Protein AF-A0A8J5D5M6-F1 (afdb_monomer)

Organism: Chionoecetes opilio (NCBI:txid41210)

Secondary structure (DSSP, 8-state):
-HHHHTS--TT-BHHHHHHHHHHHHHHHTTT-SEEEE------SSSHHHHHHHHTTTT-SPPPSS--TTPBP-SHHHHTT-HHHHHHHHHHHHHHTTSHHHHHTTTT-EEEEEETTEEEEE-SS-EEE-GGG------HHHHHHHHHHHHTTT-S------S-HHHHHHHHHHHHHHHHTTSSSSTTSS---

Mean predicted aligned error: 7.77 Å

Solvent-accessible surface area (backbone atoms only — not comparable to full-atom values): 11207 Å² total; per-residue (Å²): 90,69,74,65,71,75,53,84,51,56,75,32,26,51,44,58,46,32,52,50,51,49,52,50,52,54,57,75,36,60,93,49,61,62,39,76,51,61,47,58,38,79,58,80,93,37,73,65,36,55,50,36,53,76,69,58,32,69,78,32,51,73,63,98,71,87,53,52,83,45,64,35,68,61,44,71,37,32,70,38,13,56,71,34,49,46,51,48,46,48,53,31,58,57,54,47,70,38,61,82,49,15,54,75,46,52,94,24,37,40,34,37,47,48,67,44,43,21,40,39,36,37,42,90,49,71,48,79,38,74,96,58,49,42,86,68,44,50,29,56,70,49,46,52,56,52,47,59,65,45,51,74,89,36,95,76,85,87,86,89,74,92,53,64,64,48,53,55,52,47,59,53,52,59,49,52,62,53,57,74,69,68,72,83,76,88,84,80,86,89,87,130

Foldseek 3Di:
DVLLVPDDQAQAFLLRSLLVSLVSQCVVCPPPQETEAFDFADDCPDPVVVVLVVVVLQQADDDPDRDRGDGDHPSVSCVSHPNSVLNSLVSSVVSCQDLVNLVVQPSHWYWYDRHQWIKIGHNVGIDTDPQLRHNGRDRLVSVVSVVVVCVVVDVDDDDDDPDVSNVVVVVVVVVVVVVVVPPPPPPDPDDD

Sequence (192 aa):
MALIQKMHGENDTFEELSDRILAAALHAGQGSERIDVVFDTYTEESIKAAERVIRGSNEGISFSEIRPAHKIMNWRRLLACSQTKEKLVVVSAESWKHETNREKLGNRTLYVTCGEKCLVLTRDRWKLVQALECSHEEADTRMFLHAKHAATPYKTIILVADDTDVLIISLHLSRTSIVSSSSDEEQRFESE

Radius of gyration: 19.62 Å; Cα contacts (8 Å, |Δi|>4): 241; chains: 1; bounding box: 43×49×66 Å

Structure (mmCIF, N/CA/C/O backbone):
data_AF-A0A8J5D5M6-F1
#
_entry.id   AF-A0A8J5D5M6-F1
#
loop_
_atom_site.group_PDB
_atom_site.id
_atom_site.type_symbol
_atom_site.label_atom_id
_atom_site.label_alt_id
_atom_site.label_comp_id
_atom_site.label_asym_id
_atom_site.label_entity_id
_atom_site.label_seq_id
_atom_site.pdbx_PDB_ins_code
_atom_site.Cartn_x
_atom_site.Cartn_y
_atom_site.Cartn_z
_atom_site.occupancy
_atom_site.B_iso_or_equiv
_atom_site.auth_seq_id
_atom_site.auth_comp_id
_atom_site.auth_asym_id
_atom_site.auth_atom_id
_atom_site.pdbx_PDB_model_num
ATOM 1 N N . MET A 1 1 ? -1.275 -6.533 -5.516 1.00 74.94 1 MET A N 1
ATOM 2 C CA . MET A 1 1 ? -1.113 -5.835 -6.826 1.00 74.94 1 MET A CA 1
ATOM 3 C C . MET A 1 1 ? -2.404 -5.493 -7.588 1.00 74.94 1 MET A C 1
ATOM 5 O O . MET A 1 1 ? -2.336 -4.670 -8.500 1.00 74.94 1 MET A O 1
ATOM 9 N N . ALA A 1 2 ? -3.560 -6.078 -7.253 1.00 79.19 2 ALA A N 1
ATOM 10 C CA . ALA A 1 2 ? -4.773 -5.992 -8.078 1.00 79.19 2 ALA A CA 1
ATOM 11 C C . ALA A 1 2 ? -5.247 -4.557 -8.392 1.00 79.19 2 ALA A C 1
ATOM 13 O O . ALA A 1 2 ? -5.566 -4.250 -9.540 1.00 79.19 2 ALA A O 1
ATOM 14 N N . LEU A 1 3 ? -5.209 -3.654 -7.402 1.00 83.12 3 LEU A N 1
ATOM 15 C CA . LEU A 1 3 ? -5.591 -2.251 -7.591 1.00 83.12 3 LEU A CA 1
ATOM 16 C C . LEU A 1 3 ? -4.724 -1.565 -8.655 1.00 83.12 3 LEU A C 1
ATOM 18 O O . LEU A 1 3 ? -5.263 -0.954 -9.569 1.00 83.12 3 LEU A O 1
ATOM 22 N N . ILE A 1 4 ? -3.399 -1.730 -8.585 1.00 84.31 4 ILE A N 1
ATOM 23 C CA . ILE A 1 4 ? -2.458 -1.144 -9.550 1.00 84.31 4 ILE A CA 1
ATOM 24 C C . ILE A 1 4 ? -2.684 -1.738 -10.944 1.00 84.31 4 ILE A C 1
ATOM 26 O O . ILE A 1 4 ? -2.733 -1.004 -11.922 1.00 84.31 4 ILE A O 1
ATOM 30 N N . GLN A 1 5 ? -2.866 -3.055 -11.059 1.00 83.69 5 GLN A N 1
ATOM 31 C CA . GLN A 1 5 ? -3.029 -3.724 -12.357 1.00 83.69 5 GLN A CA 1
ATOM 32 C C . GLN A 1 5 ? -4.272 -3.271 -13.134 1.00 83.69 5 GLN A C 1
ATOM 34 O O . GLN A 1 5 ? -4.252 -3.277 -14.364 1.00 83.69 5 GLN A O 1
ATOM 39 N N . LYS A 1 6 ? -5.333 -2.859 -12.432 1.00 85.81 6 LYS A N 1
ATOM 40 C CA . LYS A 1 6 ? -6.558 -2.313 -13.036 1.00 85.81 6 LYS A CA 1
ATOM 41 C C . LYS A 1 6 ? -6.393 -0.876 -13.544 1.00 85.81 6 LYS A C 1
ATOM 43 O O . LYS A 1 6 ? -7.243 -0.395 -14.290 1.00 85.81 6 LYS A O 1
ATOM 48 N N . MET A 1 7 ? -5.327 -0.178 -13.155 1.00 88.19 7 MET A N 1
ATOM 49 C CA . MET A 1 7 ? -5.064 1.195 -13.587 1.00 88.19 7 MET A CA 1
ATOM 50 C C . MET A 1 7 ? -4.401 1.225 -14.967 1.00 88.19 7 MET A C 1
ATOM 52 O O . MET A 1 7 ? -3.708 0.290 -15.365 1.00 88.19 7 MET A O 1
ATOM 56 N N . HIS A 1 8 ? -4.565 2.339 -15.683 1.00 87.56 8 HIS A N 1
ATOM 57 C CA . HIS A 1 8 ? -3.770 2.660 -16.868 1.00 87.56 8 HIS A CA 1
ATOM 58 C C . HIS A 1 8 ? -2.669 3.646 -16.466 1.00 87.56 8 HIS A C 1
ATOM 60 O O . HIS A 1 8 ? -2.964 4.798 -16.147 1.00 87.56 8 HIS A O 1
ATOM 66 N N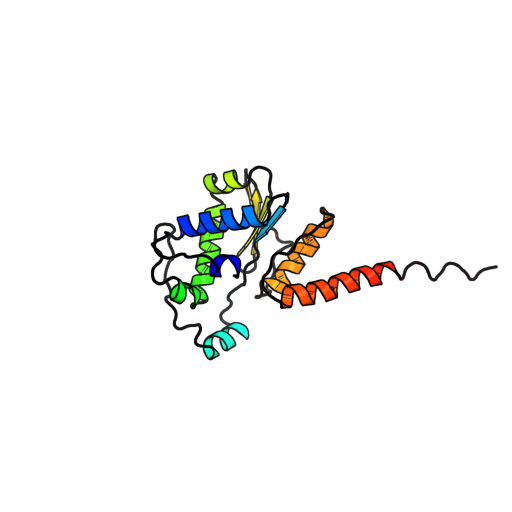 . GLY A 1 9 ? -1.423 3.174 -16.394 1.00 83.62 9 GLY A N 1
ATOM 67 C CA . GLY A 1 9 ? -0.265 3.971 -15.967 1.00 83.62 9 GLY A CA 1
ATOM 68 C C . GLY A 1 9 ? 0.494 4.661 -17.100 1.00 83.62 9 GLY A C 1
ATOM 69 O O . GLY A 1 9 ? 1.435 5.388 -16.833 1.00 83.62 9 GLY A O 1
ATOM 70 N N . GLU A 1 10 ? 0.151 4.405 -18.361 1.00 87.94 10 GLU A N 1
ATOM 71 C CA . GLU A 1 10 ? 0.925 4.916 -19.495 1.00 87.94 10 GLU A CA 1
ATOM 72 C C . GLU A 1 10 ? 0.810 6.436 -19.651 1.00 87.94 10 GLU A C 1
ATOM 74 O O . GLU A 1 10 ? -0.289 6.981 -19.573 1.00 87.94 10 GLU A O 1
ATOM 79 N N . ASN A 1 11 ? 1.944 7.081 -19.942 1.00 88.88 11 ASN A N 1
ATOM 80 C CA . ASN A 1 11 ? 2.154 8.532 -20.047 1.00 88.88 11 ASN A CA 1
ATOM 81 C C . ASN A 1 11 ? 2.142 9.324 -18.735 1.00 88.88 11 ASN A C 1
ATOM 83 O O . ASN A 1 11 ? 2.609 10.468 -18.750 1.00 88.88 11 ASN A O 1
ATOM 87 N N . ASP A 1 12 ? 1.700 8.722 -17.635 1.00 91.81 12 ASP A N 1
ATOM 88 C CA . ASP A 1 12 ? 1.863 9.284 -16.299 1.00 91.81 12 ASP A CA 1
ATOM 89 C C . ASP A 1 12 ? 3.325 9.242 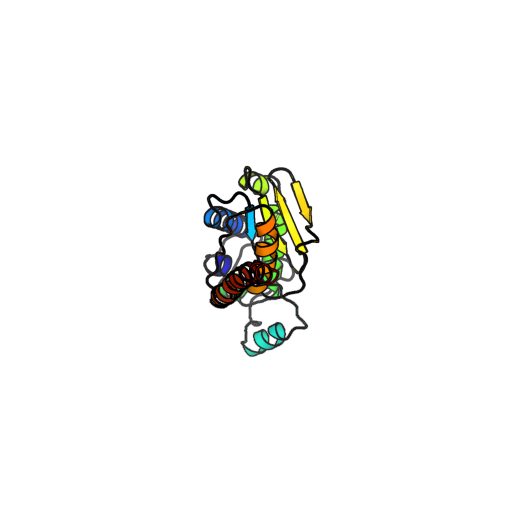-15.865 1.00 91.81 12 ASP A C 1
ATOM 91 O O . ASP A 1 12 ? 4.109 8.374 -16.259 1.00 91.81 12 ASP A O 1
ATOM 95 N N . THR A 1 13 ? 3.680 10.163 -14.987 1.00 93.12 13 THR A N 1
ATOM 96 C CA . THR A 1 13 ? 4.865 10.048 -14.149 1.00 93.12 13 THR A CA 1
ATOM 97 C C . THR A 1 13 ? 4.629 9.055 -13.006 1.00 93.12 13 THR A C 1
ATOM 99 O O . THR A 1 13 ? 3.494 8.756 -12.629 1.00 93.12 13 THR A O 1
ATOM 102 N N . PHE A 1 14 ? 5.700 8.526 -12.413 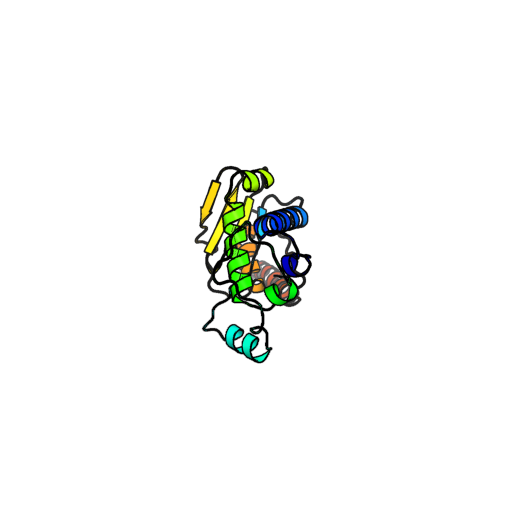1.00 91.50 14 PHE A N 1
ATOM 103 C CA . PHE A 1 14 ? 5.568 7.671 -11.227 1.00 91.50 14 PHE A CA 1
ATOM 104 C C . PHE A 1 14 ? 4.967 8.410 -10.026 1.00 91.50 14 PHE A C 1
ATOM 106 O O . PHE A 1 14 ? 4.321 7.779 -9.188 1.00 91.50 14 PHE A O 1
ATOM 113 N N . GLU A 1 15 ? 5.155 9.727 -9.946 1.00 92.81 15 GLU A N 1
ATOM 114 C CA . GLU A 1 15 ? 4.508 10.588 -8.956 1.00 92.81 15 GLU A CA 1
ATOM 115 C C . GLU A 1 15 ? 2.991 10.647 -9.167 1.00 92.81 15 GLU A C 1
ATOM 117 O O . GLU A 1 15 ? 2.238 10.291 -8.263 1.00 92.81 15 GLU A O 1
ATOM 122 N N . GLU A 1 16 ? 2.538 10.981 -10.379 1.00 94.62 16 GLU A N 1
ATOM 123 C CA . GLU A 1 16 ? 1.109 11.010 -10.727 1.00 94.62 16 GLU A CA 1
ATOM 124 C C . GLU A 1 16 ? 0.450 9.643 -10.514 1.00 94.62 16 GLU A C 1
ATOM 126 O O . GLU A 1 16 ? -0.642 9.548 -9.948 1.00 94.62 16 GLU A O 1
ATOM 131 N N . LEU A 1 17 ? 1.132 8.560 -10.898 1.00 94.25 17 LEU A N 1
ATOM 132 C CA . LEU A 1 17 ? 0.651 7.211 -10.633 1.00 94.25 17 LEU A CA 1
ATOM 133 C C . LEU A 1 17 ? 0.537 6.942 -9.125 1.00 94.25 17 LEU A C 1
ATOM 135 O O . LEU A 1 17 ? -0.483 6.415 -8.684 1.00 94.25 17 LEU A O 1
ATOM 139 N N . SER A 1 18 ? 1.550 7.301 -8.333 1.00 94.81 18 SER A N 1
ATOM 140 C CA . SER A 1 18 ? 1.540 7.102 -6.875 1.00 94.81 18 SER A CA 1
ATOM 141 C C . SER A 1 18 ? 0.398 7.866 -6.207 1.00 94.81 18 SER A C 1
ATOM 143 O O . SER A 1 18 ? -0.270 7.326 -5.322 1.00 94.81 18 SER A O 1
ATOM 145 N N . ASP A 1 19 ? 0.120 9.080 -6.674 1.00 95.50 19 ASP A N 1
ATOM 146 C CA . ASP A 1 19 ? -1.002 9.899 -6.228 1.00 95.50 19 ASP A CA 1
ATOM 147 C C . ASP A 1 19 ? -2.353 9.258 -6.570 1.00 95.50 19 ASP A C 1
ATOM 149 O O . ASP A 1 19 ? -3.258 9.218 -5.729 1.00 95.50 19 ASP A O 1
ATOM 153 N N . ARG A 1 20 ? -2.494 8.700 -7.779 1.00 95.31 20 ARG A N 1
ATOM 154 C CA . ARG A 1 20 ? -3.711 7.979 -8.179 1.00 95.31 20 ARG A CA 1
ATOM 155 C C . ARG A 1 20 ? -3.902 6.681 -7.395 1.00 95.31 20 ARG A C 1
ATOM 157 O O . ARG A 1 20 ? -5.038 6.357 -7.055 1.00 95.31 20 ARG A O 1
ATOM 164 N N . ILE A 1 21 ? -2.826 5.953 -7.086 1.00 95.50 21 ILE A N 1
ATOM 165 C CA . ILE A 1 21 ? -2.889 4.742 -6.252 1.00 95.50 21 ILE A CA 1
ATOM 166 C C . ILE A 1 21 ? -3.386 5.112 -4.851 1.00 95.50 21 ILE A C 1
ATOM 168 O O . ILE A 1 21 ? -4.293 4.458 -4.336 1.00 95.50 21 ILE A O 1
ATOM 172 N N . LEU A 1 22 ? -2.852 6.188 -4.261 1.00 97.00 22 LEU A N 1
ATOM 173 C CA . LEU A 1 22 ? -3.312 6.686 -2.966 1.00 97.00 22 LEU A CA 1
ATOM 174 C C . LEU A 1 22 ? -4.794 7.067 -3.014 1.00 97.00 22 LEU A C 1
ATOM 176 O O . LEU A 1 22 ? -5.568 6.623 -2.170 1.00 97.00 22 LEU A O 1
ATOM 180 N N . ALA A 1 23 ? -5.212 7.841 -4.016 1.00 96.38 23 ALA A N 1
ATOM 181 C CA . ALA A 1 23 ? -6.607 8.243 -4.173 1.00 96.38 23 ALA A CA 1
ATOM 182 C C . ALA A 1 23 ? -7.548 7.032 -4.300 1.00 96.38 23 ALA A C 1
ATOM 184 O O . ALA A 1 23 ? -8.586 6.984 -3.640 1.00 96.38 23 ALA A O 1
ATOM 185 N N . ALA A 1 24 ? -7.164 6.027 -5.090 1.00 95.75 24 ALA A N 1
ATOM 186 C CA . ALA A 1 24 ? -7.932 4.799 -5.253 1.00 95.75 24 ALA A CA 1
ATOM 187 C C . ALA A 1 24 ? -8.023 3.992 -3.946 1.00 95.75 24 ALA A C 1
ATOM 189 O O . ALA A 1 24 ? -9.104 3.516 -3.606 1.00 95.75 24 ALA A O 1
ATOM 190 N N . ALA A 1 25 ? -6.935 3.890 -3.174 1.00 95.88 25 ALA A N 1
ATOM 191 C CA . ALA A 1 25 ? -6.951 3.241 -1.861 1.00 95.88 25 ALA A CA 1
ATOM 192 C C . ALA A 1 25 ? -7.852 3.984 -0.857 1.00 95.88 25 ALA A C 1
ATOM 194 O O . ALA A 1 25 ? -8.647 3.365 -0.151 1.00 95.88 25 ALA A O 1
ATOM 195 N N . LEU A 1 26 ? -7.779 5.319 -0.829 1.00 96.44 26 LEU A N 1
ATOM 196 C CA . LEU A 1 26 ? -8.621 6.157 0.030 1.00 96.44 26 LEU A CA 1
ATOM 197 C C . LEU A 1 26 ? -10.103 6.097 -0.345 1.00 96.44 26 LEU A C 1
ATOM 199 O O . LEU A 1 26 ? -10.952 6.255 0.535 1.00 96.44 26 LEU A O 1
ATOM 203 N N . HIS A 1 27 ? -10.408 5.900 -1.627 1.00 95.12 27 HIS A N 1
ATOM 204 C CA . HIS A 1 27 ? -11.768 5.701 -2.110 1.00 95.12 27 HIS A CA 1
ATOM 205 C C . HIS A 1 27 ? -12.286 4.293 -1.786 1.00 95.12 27 HIS A C 1
ATOM 207 O O . HIS A 1 27 ? -13.399 4.157 -1.291 1.00 95.12 27 HIS A O 1
ATOM 213 N N . ALA A 1 28 ? -11.472 3.252 -1.982 1.00 94.06 28 ALA A N 1
ATOM 214 C CA . ALA A 1 28 ? -11.839 1.880 -1.626 1.00 94.06 28 ALA A CA 1
ATOM 215 C C . ALA A 1 28 ? -12.093 1.718 -0.116 1.00 94.06 28 ALA A C 1
ATOM 217 O O . ALA A 1 28 ? -13.000 0.998 0.287 1.00 94.06 28 ALA A O 1
ATOM 218 N N . GLY A 1 29 ? -11.320 2.421 0.718 1.00 94.50 29 GLY A N 1
ATOM 219 C CA . GLY A 1 29 ? -11.507 2.493 2.168 1.00 94.50 29 GLY A CA 1
ATOM 220 C C . GLY A 1 29 ? -12.422 3.631 2.630 1.00 94.50 29 GLY A C 1
ATOM 221 O O . GLY A 1 29 ? -12.276 4.109 3.757 1.00 94.50 29 GLY A O 1
ATOM 222 N N . GLN A 1 30 ? -13.311 4.140 1.772 1.00 93.75 30 GLN A N 1
ATOM 223 C CA . GLN A 1 30 ? -14.214 5.226 2.144 1.00 93.75 30 GLN A CA 1
ATOM 224 C C . GLN A 1 30 ? -15.099 4.812 3.329 1.00 93.75 30 GLN A C 1
ATOM 226 O O . GLN A 1 30 ? -15.758 3.778 3.304 1.00 93.75 30 GLN A O 1
ATOM 231 N N . GLY A 1 31 ? -15.119 5.646 4.372 1.00 93.44 31 GLY A N 1
ATOM 232 C CA . GLY A 1 31 ? -15.837 5.365 5.620 1.00 93.44 31 GLY A CA 1
ATOM 233 C C . GLY A 1 31 ? -15.009 4.632 6.680 1.00 93.44 31 GLY A C 1
ATOM 234 O O . GLY A 1 31 ? -15.462 4.531 7.815 1.00 93.44 31 GLY A O 1
ATOM 235 N N . SER A 1 32 ? -13.790 4.190 6.358 1.00 96.88 32 SER A N 1
ATOM 236 C CA . SER A 1 32 ? -12.877 3.581 7.328 1.00 96.88 32 SER A CA 1
ATOM 237 C C . SER A 1 32 ? -11.967 4.623 7.983 1.00 96.88 32 SER A C 1
ATOM 239 O O . SER A 1 32 ? -11.380 5.476 7.312 1.00 96.88 32 SER A O 1
ATOM 241 N N . GLU A 1 33 ? -11.792 4.524 9.302 1.00 97.31 33 GLU A N 1
ATOM 242 C CA . GLU A 1 33 ? -10.817 5.327 10.061 1.00 97.31 33 GLU A CA 1
ATOM 243 C C . GLU A 1 33 ? -9.370 4.902 9.773 1.00 97.31 33 GLU A C 1
ATOM 245 O O . GLU A 1 33 ? -8.441 5.714 9.808 1.00 97.31 33 GLU A O 1
ATOM 250 N N . ARG A 1 34 ? -9.190 3.615 9.469 1.00 97.81 34 ARG A N 1
ATOM 251 C CA . ARG A 1 34 ? -7.919 2.973 9.159 1.00 97.81 34 ARG A CA 1
ATOM 252 C C . ARG A 1 34 ? -8.005 2.280 7.804 1.00 97.81 34 ARG A C 1
ATOM 254 O O . ARG A 1 34 ? -8.977 1.582 7.528 1.00 97.81 34 ARG A O 1
ATOM 261 N N . ILE A 1 35 ? -6.981 2.467 6.980 1.00 98.38 35 ILE A N 1
ATOM 262 C CA . ILE A 1 35 ? -6.858 1.852 5.657 1.00 98.38 35 ILE A CA 1
ATOM 263 C C . ILE A 1 35 ? -5.489 1.182 5.581 1.00 98.38 35 ILE A C 1
ATOM 265 O O . ILE A 1 35 ? -4.482 1.826 5.864 1.00 98.38 35 ILE A O 1
ATOM 269 N N . ASP A 1 36 ? -5.442 -0.086 5.179 1.00 98.12 36 ASP A N 1
ATOM 270 C CA . ASP A 1 36 ? -4.205 -0.859 5.062 1.00 98.12 36 ASP A CA 1
ATOM 271 C C . ASP A 1 36 ? -4.004 -1.245 3.590 1.00 98.12 36 ASP A C 1
ATOM 273 O O . ASP A 1 36 ? -4.789 -2.001 3.022 1.00 98.12 36 ASP A O 1
ATOM 277 N N . VAL A 1 37 ? -2.957 -0.710 2.960 1.00 97.38 37 VAL A N 1
ATOM 278 C CA . VAL A 1 37 ? -2.553 -1.051 1.592 1.00 97.38 37 VAL A CA 1
ATOM 279 C C . VAL A 1 37 ? -1.440 -2.086 1.663 1.00 97.38 37 VAL A C 1
ATOM 281 O O . VAL A 1 37 ? -0.303 -1.781 2.031 1.00 97.38 37 VAL A O 1
ATOM 284 N N . VAL A 1 38 ? -1.789 -3.320 1.311 1.00 96.38 38 VAL A N 1
ATOM 285 C CA . VAL A 1 38 ? -0.898 -4.477 1.399 1.00 96.38 38 VAL A CA 1
ATOM 286 C C . VAL A 1 38 ? -0.427 -4.880 0.002 1.00 96.38 38 VAL A C 1
ATOM 288 O O . VAL A 1 38 ? -1.220 -5.061 -0.925 1.00 96.38 38 VAL A O 1
ATOM 291 N N . PHE A 1 39 ? 0.885 -4.999 -0.150 1.00 94.69 39 PHE A N 1
ATOM 292 C CA . PHE A 1 39 ? 1.567 -5.366 -1.383 1.00 94.69 39 PHE A CA 1
ATOM 293 C C . PHE A 1 39 ? 2.221 -6.739 -1.260 1.00 94.69 39 PHE A C 1
ATOM 295 O O . PHE A 1 39 ? 2.475 -7.232 -0.164 1.00 94.69 39 PHE A O 1
ATOM 302 N N . ASP A 1 40 ? 2.516 -7.342 -2.404 1.00 91.56 40 ASP A N 1
ATOM 303 C CA . ASP A 1 40 ? 3.422 -8.482 -2.473 1.00 91.56 40 ASP A CA 1
ATOM 304 C C . ASP A 1 40 ? 4.864 -8.003 -2.248 1.00 91.56 40 ASP A C 1
ATOM 306 O O . ASP A 1 40 ? 5.211 -6.869 -2.598 1.00 91.56 40 ASP A O 1
ATOM 310 N N . THR A 1 41 ? 5.706 -8.876 -1.707 1.00 87.81 41 THR A N 1
ATOM 311 C CA . THR A 1 41 ? 7.160 -8.698 -1.638 1.00 87.81 41 THR A CA 1
ATOM 312 C C . THR A 1 41 ? 7.822 -9.546 -2.726 1.00 87.81 41 THR A C 1
ATOM 314 O O . THR A 1 41 ? 7.382 -10.658 -3.033 1.00 87.81 41 THR A O 1
ATOM 317 N N . TYR A 1 42 ? 8.867 -9.007 -3.353 1.00 81.44 42 TYR A N 1
ATOM 318 C CA . TYR A 1 42 ? 9.551 -9.637 -4.480 1.00 81.44 42 TYR A CA 1
ATOM 319 C C . TYR A 1 42 ? 10.974 -10.018 -4.079 1.00 81.44 42 TYR A C 1
ATOM 321 O O . TYR A 1 42 ? 11.909 -9.261 -4.289 1.00 81.44 42 TYR A O 1
ATOM 329 N N . THR A 1 43 ? 11.134 -11.207 -3.508 1.00 79.94 43 THR A N 1
ATOM 330 C CA . THR A 1 43 ? 12.451 -11.752 -3.155 1.00 79.94 43 THR A CA 1
ATOM 331 C C . THR A 1 43 ? 12.993 -12.587 -4.316 1.00 79.94 43 THR A C 1
ATOM 333 O O . THR A 1 43 ? 12.245 -13.374 -4.891 1.00 79.94 43 THR A O 1
ATOM 336 N N . GLU A 1 44 ? 14.268 -12.418 -4.685 1.00 74.31 44 GLU A N 1
ATOM 337 C CA . GLU A 1 44 ? 14.905 -13.158 -5.797 1.00 74.31 44 GLU A CA 1
ATOM 338 C C . GLU A 1 44 ? 15.224 -14.621 -5.424 1.00 74.31 44 GLU A C 1
ATOM 340 O O . GLU A 1 44 ? 15.148 -15.516 -6.262 1.00 74.31 44 GLU A O 1
ATOM 345 N N . GLU A 1 45 ? 15.526 -14.895 -4.153 1.00 78.69 45 GLU A N 1
ATOM 346 C CA . GLU A 1 45 ? 15.835 -16.241 -3.647 1.00 78.69 45 GLU A CA 1
ATOM 347 C C . GLU A 1 45 ? 14.582 -16.950 -3.113 1.00 78.69 45 GLU A C 1
ATOM 349 O O . GLU A 1 45 ? 14.522 -17.358 -1.954 1.00 78.69 45 GLU A O 1
ATOM 354 N N . SER A 1 46 ? 13.547 -17.086 -3.949 1.00 78.88 46 SER A N 1
ATOM 355 C CA . SER A 1 46 ? 12.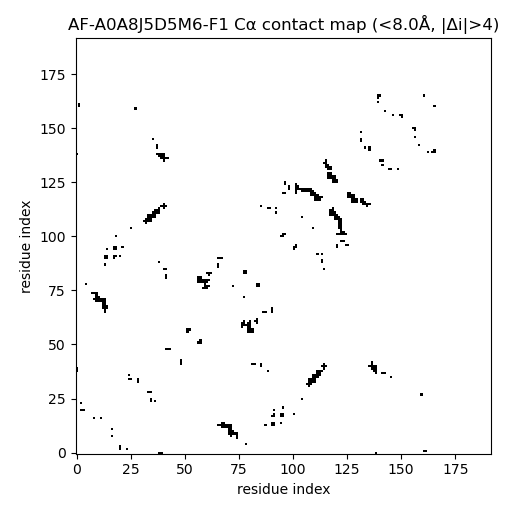305 -17.745 -3.532 1.00 78.88 46 SER A CA 1
ATOM 356 C C . SER A 1 46 ? 11.701 -18.690 -4.560 1.00 78.88 46 SER A C 1
ATOM 358 O O . SER A 1 46 ? 11.949 -18.599 -5.764 1.00 78.88 46 SER A O 1
ATOM 360 N N . ILE A 1 47 ? 10.842 -19.597 -4.080 1.00 81.25 47 ILE A N 1
ATOM 361 C CA . ILE A 1 47 ? 10.062 -20.505 -4.937 1.00 81.25 47 ILE A CA 1
ATOM 362 C C . ILE A 1 47 ? 9.243 -19.691 -5.947 1.00 81.25 47 ILE A C 1
ATOM 364 O O . ILE A 1 47 ? 9.170 -20.049 -7.124 1.00 81.25 47 ILE A O 1
ATOM 368 N N . LYS A 1 48 ? 8.693 -18.547 -5.519 1.00 79.06 48 LYS A N 1
ATOM 369 C CA . LYS A 1 48 ? 7.946 -17.657 -6.407 1.00 79.06 48 LYS A CA 1
ATOM 370 C C . LYS A 1 48 ? 8.823 -17.006 -7.460 1.00 79.06 48 LYS A C 1
ATOM 372 O O . LYS A 1 48 ? 8.359 -16.816 -8.582 1.00 79.06 48 LYS A O 1
ATOM 377 N N . ALA A 1 49 ? 10.059 -16.637 -7.135 1.00 80.19 49 ALA A N 1
ATOM 378 C CA . ALA A 1 49 ? 10.992 -16.127 -8.136 1.00 80.19 49 ALA A CA 1
ATOM 379 C C . ALA A 1 49 ? 11.246 -17.170 -9.231 1.00 80.19 49 ALA A C 1
ATOM 381 O O . ALA A 1 49 ? 11.076 -16.867 -10.414 1.00 80.19 49 ALA A O 1
ATOM 382 N N . ALA A 1 50 ? 11.531 -18.416 -8.838 1.00 81.50 50 ALA A N 1
ATOM 383 C CA . ALA A 1 50 ? 11.718 -19.527 -9.771 1.00 81.50 50 ALA A CA 1
ATOM 384 C C . ALA A 1 50 ? 10.477 -19.740 -10.660 1.00 81.50 50 ALA A C 1
ATOM 386 O O . ALA A 1 50 ? 10.582 -19.858 -11.881 1.00 81.50 50 ALA A O 1
ATOM 387 N N . GLU A 1 51 ? 9.283 -19.710 -10.067 1.00 82.88 51 GLU A N 1
ATOM 388 C CA . GLU A 1 51 ? 8.026 -19.864 -10.799 1.00 82.88 51 GLU A CA 1
ATOM 389 C C . GLU A 1 51 ? 7.773 -18.722 -11.802 1.00 82.88 51 GLU A C 1
ATOM 391 O O . GLU A 1 51 ? 7.348 -18.963 -12.934 1.00 82.88 51 GLU A O 1
ATOM 396 N N . ARG A 1 52 ? 8.063 -17.469 -11.432 1.00 79.19 52 ARG A N 1
ATOM 397 C CA . ARG A 1 52 ? 7.916 -16.303 -12.326 1.00 79.19 52 ARG A CA 1
ATOM 398 C C . ARG A 1 52 ? 8.836 -16.398 -13.541 1.00 79.19 52 ARG A C 1
ATOM 400 O O . ARG A 1 52 ? 8.423 -16.011 -14.637 1.00 79.19 52 ARG A O 1
ATOM 407 N N . VAL A 1 53 ? 10.047 -16.929 -13.361 1.00 78.56 53 VAL A N 1
ATOM 408 C CA . VAL A 1 53 ? 10.982 -17.203 -14.463 1.00 78.56 53 VAL A CA 1
ATOM 409 C C . VAL A 1 53 ? 10.399 -18.254 -15.405 1.00 78.56 53 VAL A C 1
ATOM 411 O O . VAL A 1 53 ? 10.341 -18.013 -16.608 1.00 78.56 53 VAL A O 1
ATOM 414 N N . ILE A 1 54 ? 9.881 -19.366 -14.872 1.00 78.69 54 ILE A N 1
ATOM 415 C CA . ILE A 1 54 ? 9.239 -20.425 -15.673 1.00 78.69 54 ILE A CA 1
ATOM 416 C C . ILE A 1 54 ? 8.047 -19.875 -16.474 1.00 78.69 54 ILE A C 1
ATOM 418 O O . ILE A 1 54 ? 7.835 -20.258 -17.622 1.00 78.69 54 ILE A O 1
ATOM 422 N N . ARG A 1 55 ? 7.288 -18.936 -15.898 1.00 76.00 55 ARG A N 1
ATOM 423 C CA . ARG A 1 55 ? 6.138 -18.276 -16.542 1.00 76.00 55 ARG A CA 1
ATOM 424 C C . ARG A 1 55 ? 6.525 -17.167 -17.538 1.00 76.00 55 ARG A C 1
ATOM 426 O O . ARG A 1 55 ? 5.635 -16.475 -18.027 1.00 76.00 55 ARG A O 1
ATOM 433 N N . GLY A 1 56 ? 7.815 -16.930 -17.796 1.00 67.81 56 GLY A N 1
ATOM 434 C CA . GLY A 1 56 ? 8.286 -15.862 -18.692 1.00 67.81 56 GLY A CA 1
ATOM 435 C C . GLY A 1 56 ? 8.015 -14.442 -18.176 1.00 67.81 56 GLY A C 1
ATOM 436 O O . GLY A 1 56 ? 8.082 -13.471 -18.925 1.00 67.81 56 GLY A O 1
ATOM 437 N N . SER A 1 57 ? 7.703 -14.280 -16.885 1.00 64.19 57 SER A N 1
ATOM 438 C CA . SER A 1 57 ? 7.313 -12.982 -16.311 1.00 64.19 57 SER A CA 1
ATOM 439 C C . SER A 1 57 ? 8.491 -12.010 -16.136 1.00 64.19 57 SER A C 1
ATOM 441 O O . SER A 1 57 ? 8.274 -10.831 -15.875 1.00 64.19 57 SER A O 1
ATOM 443 N N . ASN A 1 58 ? 9.736 -12.457 -16.331 1.00 62.62 58 ASN A N 1
ATOM 444 C CA . ASN A 1 58 ? 10.934 -11.619 -16.195 1.00 62.62 58 ASN A CA 1
ATOM 445 C C . ASN A 1 58 ? 11.410 -10.939 -17.497 1.00 62.62 58 ASN A C 1
ATOM 447 O O . ASN A 1 58 ? 12.413 -10.234 -17.470 1.00 62.62 58 ASN A O 1
ATOM 451 N N . GLU A 1 59 ? 10.680 -11.048 -18.612 1.00 62.72 59 GLU A N 1
ATOM 452 C CA . GLU A 1 59 ? 11.035 -10.404 -19.901 1.00 62.72 59 GLU A CA 1
ATOM 453 C C . GLU A 1 59 ? 10.523 -8.945 -20.049 1.00 62.72 59 GLU A C 1
ATOM 455 O O . GLU A 1 59 ? 10.459 -8.359 -21.141 1.00 62.72 59 GLU A O 1
ATOM 460 N N . GLY A 1 60 ? 10.110 -8.336 -18.934 1.00 66.56 60 GLY A N 1
ATOM 461 C CA . GLY A 1 60 ? 9.595 -6.968 -18.875 1.00 66.56 60 GLY A CA 1
ATOM 462 C C . GLY A 1 60 ? 10.663 -5.877 -19.030 1.00 66.56 60 GLY A C 1
ATOM 463 O O . GLY A 1 60 ? 11.844 -6.141 -19.232 1.00 66.56 60 GLY A O 1
ATOM 464 N N . ILE A 1 61 ? 10.238 -4.614 -18.931 1.00 70.00 61 ILE A N 1
ATOM 465 C CA . ILE A 1 61 ? 11.170 -3.478 -18.867 1.00 70.00 61 ILE A CA 1
ATOM 466 C C . ILE A 1 61 ? 11.542 -3.262 -17.400 1.00 70.00 61 ILE A C 1
ATOM 468 O O . ILE A 1 61 ? 10.661 -3.019 -16.568 1.00 70.00 61 ILE A O 1
ATOM 472 N N . SER A 1 62 ? 12.837 -3.331 -17.097 1.00 67.75 62 SER A N 1
ATOM 473 C CA . SER A 1 62 ? 13.383 -2.914 -15.810 1.00 67.75 62 SER A CA 1
ATOM 474 C C . SER A 1 62 ? 14.024 -1.534 -15.923 1.00 67.75 62 SER A C 1
ATOM 476 O O . SER A 1 62 ? 14.691 -1.200 -16.901 1.00 67.75 62 SER A O 1
ATOM 478 N N . PHE A 1 63 ? 13.797 -0.707 -14.907 1.00 67.25 63 PHE A N 1
ATOM 479 C CA . PHE A 1 63 ? 14.521 0.546 -14.727 1.00 67.25 63 PHE A CA 1
ATOM 480 C C . PHE A 1 63 ? 15.640 0.301 -13.722 1.00 67.25 63 PHE A C 1
ATOM 482 O O . PHE A 1 63 ? 15.389 -0.295 -12.673 1.00 67.25 63 PHE A O 1
ATOM 489 N N . SER A 1 64 ? 16.859 0.773 -13.996 1.00 68.31 64 SER A N 1
ATOM 490 C CA . SER A 1 64 ? 17.934 0.776 -12.994 1.00 68.31 64 SER A CA 1
ATOM 491 C C . SER A 1 64 ? 17.539 1.644 -11.794 1.00 68.31 64 SER A C 1
ATOM 493 O O . SER A 1 64 ? 17.635 1.194 -10.653 1.00 68.31 64 SER A O 1
ATOM 495 N N . GLU A 1 65 ? 16.950 2.811 -12.059 1.00 71.19 65 GLU A N 1
ATOM 496 C CA . GLU A 1 65 ? 16.414 3.747 -11.070 1.00 71.19 65 GLU A CA 1
ATOM 497 C C . GLU A 1 65 ? 15.039 4.277 -11.518 1.00 71.19 65 GLU A C 1
ATOM 499 O O . GLU A 1 65 ? 14.867 4.704 -12.663 1.00 71.19 65 GLU A O 1
ATOM 504 N N . ILE A 1 66 ? 14.056 4.272 -10.612 1.00 78.56 66 ILE A N 1
ATOM 505 C CA . ILE A 1 66 ? 12.764 4.935 -10.820 1.00 78.56 66 ILE A CA 1
ATOM 506 C C . ILE A 1 66 ? 12.812 6.282 -10.102 1.00 78.56 66 ILE A C 1
ATOM 508 O O . ILE A 1 66 ? 13.063 6.330 -8.902 1.00 78.56 66 ILE A O 1
ATOM 512 N N . ARG A 1 67 ? 12.556 7.371 -10.834 1.00 82.50 67 ARG A N 1
ATOM 513 C CA . ARG A 1 67 ? 12.443 8.722 -10.275 1.00 82.50 67 ARG A CA 1
ATOM 514 C C . ARG A 1 67 ? 10.993 9.183 -10.385 1.00 82.50 67 ARG A C 1
ATOM 516 O O . ARG A 1 67 ? 10.361 8.843 -11.388 1.00 82.50 67 ARG A O 1
ATOM 523 N N . PRO A 1 68 ? 10.486 9.986 -9.433 1.00 83.19 68 PRO A N 1
ATOM 524 C CA . PRO A 1 68 ? 9.094 10.441 -9.436 1.00 83.19 68 PRO A CA 1
ATOM 525 C C . PRO A 1 68 ? 8.660 11.057 -10.774 1.00 83.19 68 PRO A C 1
ATOM 527 O O . PRO A 1 68 ? 7.631 10.671 -11.313 1.00 83.19 68 PRO A O 1
ATOM 530 N N . ALA A 1 69 ? 9.506 11.901 -11.373 1.00 87.50 69 ALA A N 1
ATOM 531 C CA . ALA A 1 69 ? 9.226 12.595 -12.633 1.00 87.50 69 ALA A CA 1
ATOM 532 C C . ALA A 1 69 ? 9.400 11.744 -13.912 1.00 87.50 69 ALA A C 1
ATOM 534 O O . ALA A 1 69 ? 9.133 12.233 -15.011 1.00 87.50 69 ALA A O 1
ATOM 535 N N . HIS A 1 70 ? 9.882 10.496 -13.826 1.00 89.25 70 HIS A N 1
ATOM 536 C CA . HIS A 1 70 ? 10.027 9.655 -15.019 1.00 89.25 70 HIS A CA 1
ATOM 537 C C . HIS A 1 70 ? 8.656 9.249 -15.559 1.00 89.25 70 HIS A C 1
ATOM 539 O O . HIS A 1 70 ? 7.821 8.743 -14.812 1.00 89.25 70 HIS A O 1
ATOM 545 N N . LYS A 1 71 ? 8.449 9.420 -16.869 1.00 89.69 71 LYS A N 1
ATOM 546 C CA . LYS A 1 71 ? 7.241 8.943 -17.544 1.00 89.69 71 LYS A CA 1
ATOM 547 C C . LYS A 1 71 ? 7.246 7.431 -17.711 1.00 89.69 71 LYS A C 1
ATOM 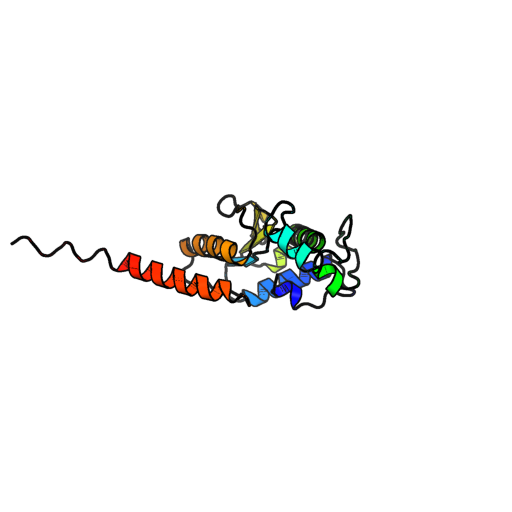549 O O . LYS A 1 71 ? 8.249 6.825 -18.091 1.00 89.69 71 LYS A O 1
ATOM 554 N N . ILE A 1 72 ? 6.083 6.846 -17.489 1.00 88.56 72 ILE A N 1
ATOM 555 C CA . ILE A 1 72 ? 5.812 5.433 -17.666 1.00 88.56 72 ILE A CA 1
ATOM 556 C C . ILE A 1 72 ? 5.497 5.171 -19.136 1.00 88.56 72 ILE A C 1
ATOM 558 O O . ILE A 1 72 ? 4.514 5.666 -19.688 1.00 88.56 72 ILE A O 1
ATOM 562 N N . MET A 1 73 ? 6.323 4.328 -19.748 1.00 84.75 73 MET A N 1
ATOM 563 C CA . MET A 1 73 ? 6.142 3.832 -21.109 1.00 84.75 73 MET A CA 1
ATOM 564 C C . MET A 1 73 ? 5.863 2.330 -21.065 1.00 84.75 73 MET A C 1
ATOM 566 O O . MET A 1 73 ? 6.492 1.619 -20.279 1.00 84.75 73 MET A O 1
ATOM 570 N N . ASN A 1 74 ? 4.976 1.824 -21.929 1.00 85.25 74 ASN A N 1
ATOM 571 C CA . ASN A 1 74 ? 4.669 0.393 -22.033 1.00 85.25 74 ASN A CA 1
ATOM 572 C C . ASN A 1 74 ? 4.236 -0.229 -20.690 1.00 85.25 74 ASN A C 1
ATOM 574 O O . ASN A 1 74 ? 4.827 -1.206 -20.218 1.00 85.25 74 ASN A O 1
ATOM 578 N N . TRP A 1 75 ? 3.174 0.319 -20.091 1.00 87.81 75 TRP A N 1
ATOM 579 C CA . TRP A 1 75 ? 2.636 -0.065 -18.775 1.00 87.81 75 TRP A CA 1
ATOM 580 C C . TRP A 1 75 ? 2.563 -1.581 -18.529 1.00 87.81 75 TRP A C 1
ATOM 5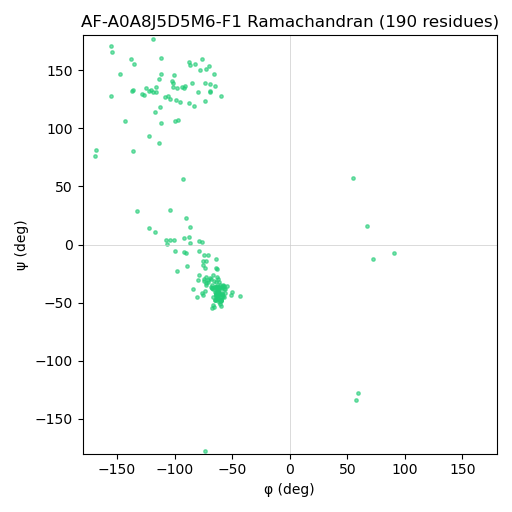82 O O . TRP A 1 75 ? 2.982 -2.075 -17.483 1.00 87.81 75 TRP A O 1
ATOM 592 N N . ARG A 1 76 ? 2.095 -2.347 -19.522 1.00 86.12 76 ARG A N 1
ATOM 593 C CA . ARG A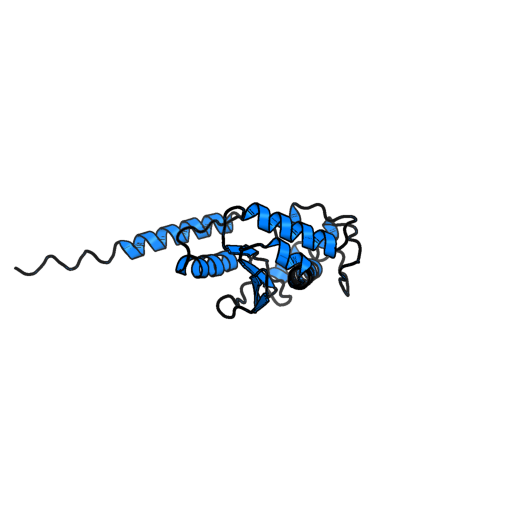 1 76 ? 1.987 -3.811 -19.419 1.00 86.12 76 ARG A CA 1
ATOM 594 C C . ARG A 1 76 ? 3.339 -4.499 -19.231 1.00 86.12 76 ARG A C 1
ATOM 596 O O . ARG A 1 76 ? 3.439 -5.421 -18.432 1.00 86.12 76 ARG A O 1
ATOM 603 N N . ARG A 1 77 ? 4.382 -4.052 -19.942 1.00 83.31 77 ARG A N 1
ATOM 604 C CA . ARG A 1 77 ? 5.738 -4.620 -19.823 1.00 83.31 77 ARG A CA 1
ATOM 605 C C . ARG A 1 77 ? 6.404 -4.219 -18.514 1.00 83.31 77 ARG A C 1
ATOM 607 O O . ARG A 1 77 ? 7.160 -5.007 -17.955 1.00 83.31 77 ARG A O 1
ATOM 614 N N . LEU A 1 78 ? 6.104 -3.018 -18.023 1.00 84.56 78 LEU A N 1
ATOM 615 C CA . LEU A 1 78 ? 6.528 -2.557 -16.705 1.00 84.56 78 LEU A CA 1
ATOM 616 C C . LEU A 1 78 ? 5.961 -3.475 -15.613 1.00 84.56 78 LEU A C 1
ATOM 618 O O . LEU A 1 78 ? 6.707 -3.988 -14.786 1.00 84.56 78 LEU A O 1
ATOM 622 N N . LEU A 1 79 ? 4.656 -3.760 -15.672 1.00 84.75 79 LEU A N 1
ATOM 623 C CA . LEU A 1 79 ? 3.973 -4.676 -14.756 1.00 84.75 79 LEU A CA 1
ATOM 624 C C . LEU A 1 79 ? 4.227 -6.167 -15.034 1.00 84.75 79 LEU A C 1
ATOM 626 O O . LEU A 1 79 ? 3.662 -7.011 -14.339 1.00 84.75 79 LEU A O 1
ATOM 630 N N . ALA A 1 80 ? 5.052 -6.537 -16.010 1.00 83.50 80 ALA A N 1
ATOM 631 C CA . ALA A 1 80 ? 5.527 -7.914 -16.123 1.00 83.50 80 ALA A CA 1
ATOM 632 C C . ALA A 1 80 ? 6.695 -8.145 -15.150 1.00 83.50 80 ALA A C 1
ATOM 634 O O . ALA A 1 80 ? 6.660 -9.090 -14.368 1.00 83.50 80 ALA A O 1
ATOM 635 N N . CYS A 1 81 ? 7.645 -7.204 -15.098 1.00 84.06 81 CYS A N 1
ATOM 636 C CA . CYS A 1 81 ? 8.879 -7.315 -14.322 1.00 84.06 81 CYS A CA 1
ATOM 637 C C . CYS A 1 81 ? 8.658 -7.157 -12.806 1.00 84.06 81 CYS A C 1
ATOM 639 O O . CYS A 1 81 ? 8.165 -6.127 -12.339 1.00 84.06 81 CYS A O 1
ATOM 641 N N . SER A 1 82 ? 9.081 -8.152 -12.022 1.00 84.25 82 SER A N 1
ATOM 642 C CA . SER A 1 82 ? 8.989 -8.129 -10.555 1.00 84.25 82 SER A CA 1
ATOM 643 C C . SER A 1 82 ? 9.799 -7.006 -9.909 1.00 84.25 82 SER A C 1
ATOM 645 O O . SER A 1 82 ? 9.262 -6.286 -9.071 1.00 84.25 82 SER A O 1
ATOM 647 N N . GLN A 1 83 ? 11.035 -6.778 -10.362 1.00 83.50 83 GLN A N 1
ATOM 648 C CA . GLN A 1 83 ? 11.890 -5.701 -9.844 1.00 83.50 83 GLN A CA 1
ATOM 649 C C . GLN A 1 83 ? 11.242 -4.325 -10.023 1.00 83.50 83 GLN A C 1
ATOM 651 O O . GLN A 1 83 ? 11.335 -3.455 -9.158 1.00 83.50 83 GLN A O 1
ATOM 656 N N . THR A 1 84 ? 10.545 -4.113 -11.141 1.00 84.81 84 THR A N 1
ATOM 657 C CA . THR A 1 84 ? 9.876 -2.836 -11.390 1.00 84.81 84 THR A CA 1
ATOM 658 C C . THR A 1 84 ? 8.640 -2.651 -10.512 1.00 84.81 84 THR A C 1
ATOM 660 O O . THR A 1 84 ? 8.386 -1.536 -10.058 1.00 84.81 84 THR A O 1
ATOM 663 N N . LYS A 1 85 ? 7.896 -3.724 -10.211 1.00 87.62 85 LYS A N 1
ATOM 664 C CA . LYS A 1 85 ? 6.778 -3.674 -9.250 1.00 87.62 85 LYS A CA 1
ATOM 665 C C . LYS A 1 85 ? 7.257 -3.343 -7.845 1.00 87.62 85 LYS A C 1
ATOM 667 O O . LYS A 1 85 ? 6.637 -2.522 -7.179 1.00 87.62 85 LYS A O 1
ATOM 672 N N . GLU A 1 86 ? 8.357 -3.949 -7.413 1.00 88.75 86 GLU A N 1
ATOM 673 C CA . GLU A 1 86 ? 8.943 -3.659 -6.106 1.00 88.75 86 GLU A CA 1
ATOM 674 C C . GLU A 1 86 ? 9.360 -2.189 -6.001 1.00 88.75 86 GLU A C 1
ATOM 676 O O . GLU A 1 86 ? 8.948 -1.486 -5.079 1.00 88.75 86 GLU A O 1
ATOM 681 N N . LYS A 1 87 ? 10.088 -1.681 -7.003 1.00 89.25 87 LYS A N 1
ATOM 682 C CA . LYS A 1 87 ? 10.482 -0.267 -7.054 1.00 89.25 87 LYS A CA 1
ATOM 683 C C . LYS A 1 87 ? 9.278 0.673 -7.094 1.00 89.25 87 LYS A C 1
ATOM 685 O O . LYS A 1 87 ? 9.330 1.732 -6.478 1.00 89.25 87 LYS A O 1
ATOM 690 N N . LEU A 1 88 ? 8.195 0.296 -7.778 1.00 90.06 88 LEU A N 1
ATOM 691 C CA . LEU A 1 88 ? 6.951 1.068 -7.779 1.00 90.06 88 LEU A CA 1
ATOM 692 C C . LEU A 1 88 ? 6.366 1.183 -6.366 1.00 90.06 88 LEU A C 1
ATOM 694 O O . LEU A 1 88 ? 6.029 2.285 -5.950 1.00 90.06 88 LEU A O 1
ATOM 698 N N . VAL A 1 89 ? 6.298 0.079 -5.615 1.00 92.12 89 VAL A N 1
ATOM 699 C CA . VAL A 1 89 ? 5.819 0.088 -4.221 1.00 92.12 89 VAL A CA 1
ATOM 700 C C . VAL A 1 89 ? 6.675 1.010 -3.355 1.00 92.12 89 VAL A C 1
ATOM 702 O O . VAL A 1 89 ? 6.127 1.826 -2.615 1.00 92.12 89 VAL A O 1
ATOM 705 N N . VAL A 1 90 ? 8.003 0.927 -3.482 1.00 92.38 90 VAL A N 1
ATOM 706 C CA . VAL A 1 90 ? 8.936 1.790 -2.741 1.00 92.38 90 VAL A CA 1
ATOM 707 C C . VAL A 1 90 ? 8.699 3.263 -3.079 1.00 92.38 90 VAL A C 1
ATOM 709 O O . VAL A 1 90 ? 8.508 4.072 -2.176 1.00 92.38 90 VAL A O 1
ATOM 712 N N . VAL A 1 91 ? 8.657 3.619 -4.367 1.00 92.25 91 VAL A N 1
ATOM 713 C CA . VAL A 1 91 ? 8.453 5.009 -4.807 1.00 92.25 91 VAL A CA 1
ATOM 714 C C . VAL A 1 91 ? 7.100 5.548 -4.350 1.00 92.25 91 VAL A C 1
ATOM 716 O O . VAL A 1 91 ? 7.033 6.686 -3.888 1.00 92.25 91 VAL A O 1
ATOM 719 N N . SER A 1 92 ? 6.038 4.741 -4.405 1.00 94.12 92 SER A N 1
ATOM 720 C CA . SER A 1 92 ? 4.728 5.139 -3.888 1.00 94.12 92 SER A CA 1
ATOM 721 C C . SER A 1 92 ? 4.749 5.345 -2.375 1.00 94.12 92 SER A C 1
ATOM 723 O O . SER A 1 92 ? 4.307 6.387 -1.899 1.00 94.12 92 SER A O 1
ATOM 725 N N . ALA A 1 93 ? 5.319 4.411 -1.611 1.00 94.69 93 ALA A N 1
ATOM 726 C CA . ALA A 1 93 ? 5.403 4.532 -0.159 1.00 94.69 93 ALA A CA 1
ATOM 727 C C . ALA A 1 93 ? 6.236 5.749 0.282 1.00 94.69 93 ALA A C 1
ATOM 729 O O . ALA A 1 93 ? 5.852 6.429 1.233 1.00 94.69 93 ALA A O 1
ATOM 730 N N . GLU A 1 94 ? 7.343 6.053 -0.405 1.00 94.88 94 GLU A N 1
ATOM 731 C CA . GLU A 1 94 ? 8.129 7.269 -0.161 1.00 94.88 94 GLU A CA 1
ATOM 732 C C . GLU A 1 94 ? 7.348 8.534 -0.539 1.00 94.88 94 GLU A C 1
ATOM 734 O O . GLU A 1 94 ? 7.280 9.469 0.259 1.00 94.88 94 GLU A O 1
ATOM 739 N N . SER A 1 95 ? 6.682 8.540 -1.699 1.00 95.25 95 SER A N 1
ATOM 740 C CA . SER A 1 95 ? 5.851 9.664 -2.149 1.00 95.25 95 SER A CA 1
ATOM 741 C C . SER A 1 95 ? 4.751 10.010 -1.136 1.00 95.25 95 SER A C 1
ATOM 743 O O . SER A 1 95 ? 4.478 11.183 -0.862 1.00 95.25 95 SER A O 1
ATOM 745 N N . TRP A 1 96 ? 4.146 9.001 -0.507 1.00 97.19 96 TRP A N 1
ATOM 746 C CA . TRP A 1 96 ? 3.063 9.209 0.455 1.00 97.19 96 TRP A CA 1
ATOM 747 C C . TRP A 1 96 ? 3.527 9.785 1.795 1.00 97.19 96 TRP A C 1
ATOM 749 O O . TRP A 1 96 ? 2.697 10.279 2.555 1.00 97.19 96 TRP A O 1
ATOM 759 N N . LYS A 1 97 ? 4.834 9.780 2.091 1.00 96.69 97 LYS A N 1
ATOM 760 C CA . LYS A 1 97 ? 5.390 10.437 3.287 1.00 96.69 97 LYS A CA 1
ATOM 761 C C . LYS A 1 97 ? 5.407 11.959 3.167 1.00 96.69 97 LYS A C 1
ATOM 763 O O . LYS A 1 97 ? 5.493 12.637 4.197 1.00 96.69 97 LYS A O 1
ATOM 768 N N . HIS A 1 98 ? 5.342 12.511 1.955 1.00 96.12 98 HIS A N 1
ATOM 769 C CA . HIS A 1 98 ? 5.310 13.958 1.754 1.00 96.12 98 HIS A CA 1
ATOM 770 C C . HIS A 1 98 ? 4.025 14.572 2.315 1.00 96.12 98 HIS A C 1
ATOM 772 O O . HIS A 1 98 ? 2.964 13.952 2.320 1.00 96.12 98 HIS A O 1
ATOM 778 N N . GLU A 1 99 ? 4.131 15.803 2.815 1.00 95.12 99 GLU A N 1
ATOM 779 C CA . GLU A 1 99 ? 3.023 16.518 3.458 1.00 95.12 99 GLU A CA 1
ATOM 780 C C . GLU A 1 99 ? 1.803 16.644 2.541 1.00 95.12 99 GLU A C 1
ATOM 782 O O . GLU A 1 99 ? 0.707 16.277 2.948 1.00 95.12 99 GLU A O 1
ATOM 787 N N . THR A 1 100 ? 2.011 17.010 1.275 1.00 95.12 100 THR A N 1
ATOM 788 C CA . THR A 1 100 ? 0.958 17.124 0.251 1.00 95.12 100 THR A CA 1
ATOM 789 C C . THR A 1 100 ? 0.127 15.849 0.089 1.00 95.12 100 THR A C 1
ATOM 791 O O . THR A 1 100 ? -1.080 15.910 -0.141 1.00 95.12 100 THR A O 1
ATOM 794 N N . ASN A 1 101 ? 0.747 14.675 0.232 1.00 95.81 101 ASN A N 1
ATOM 795 C CA . ASN A 1 101 ? 0.054 13.392 0.175 1.00 95.81 101 ASN A CA 1
ATOM 796 C C . ASN A 1 101 ? -0.574 13.002 1.512 1.00 95.81 101 ASN A C 1
ATOM 798 O O . ASN A 1 101 ? -1.698 12.497 1.537 1.00 95.81 101 ASN A O 1
ATOM 802 N N . ARG A 1 102 ? 0.097 13.289 2.630 1.00 96.69 102 ARG A N 1
ATOM 803 C CA . ARG A 1 102 ? -0.458 13.053 3.969 1.00 96.69 102 ARG A CA 1
ATOM 804 C C . ARG A 1 102 ? -1.691 13.907 4.252 1.00 96.69 102 ARG A C 1
ATOM 806 O O . ARG A 1 102 ? -2.609 13.431 4.913 1.00 96.69 102 ARG A O 1
ATOM 813 N N . GLU A 1 103 ? -1.775 15.120 3.713 1.00 96.81 103 GLU A N 1
ATOM 814 C CA . GLU A 1 103 ? -2.968 15.969 3.824 1.00 96.81 103 GLU A CA 1
ATOM 815 C C . GLU A 1 103 ? -4.225 15.298 3.255 1.00 96.81 103 GLU A C 1
ATOM 817 O O . GLU A 1 103 ? -5.302 15.409 3.846 1.00 96.81 103 GLU A O 1
ATOM 822 N N . LYS A 1 104 ? -4.086 14.510 2.178 1.00 96.94 104 LYS A N 1
ATOM 823 C CA . LYS A 1 104 ? -5.190 13.758 1.552 1.00 96.94 104 LYS A CA 1
ATOM 824 C C . LYS A 1 104 ? -5.792 12.698 2.493 1.00 96.94 104 LYS A C 1
ATOM 826 O O . LYS A 1 104 ? -6.940 12.282 2.308 1.00 96.94 104 LYS A O 1
ATOM 831 N N . LEU A 1 105 ? -5.057 12.269 3.526 1.00 96.75 105 LEU A N 1
ATOM 832 C CA . LEU A 1 105 ? -5.542 11.305 4.520 1.00 96.75 105 LEU A CA 1
ATOM 833 C C . LEU A 1 105 ? -6.654 11.899 5.401 1.00 96.75 105 LEU A C 1
ATOM 835 O O . LEU A 1 105 ? -7.554 11.168 5.829 1.00 96.75 105 LEU A O 1
ATOM 839 N N . GLY A 1 106 ?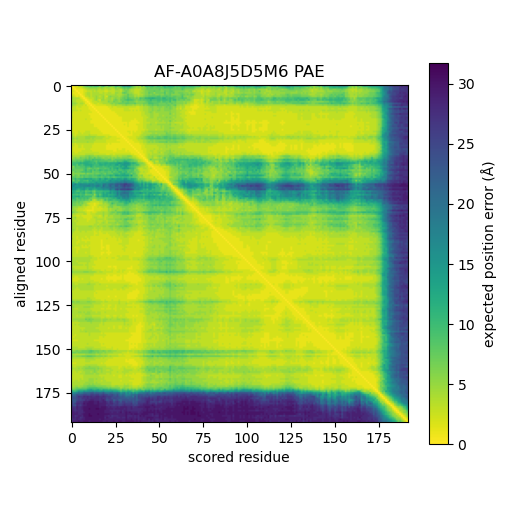 -6.642 13.215 5.639 1.00 95.19 106 GLY A N 1
ATOM 840 C CA . GLY A 1 106 ? -7.531 13.856 6.609 1.00 95.19 106 GLY A CA 1
ATOM 841 C C . GLY A 1 106 ? -7.314 13.281 8.013 1.00 95.19 106 GLY A C 1
ATOM 842 O O . GLY A 1 106 ? -6.184 13.197 8.482 1.00 95.19 106 GLY A O 1
ATOM 843 N N . ASN A 1 107 ? -8.387 12.837 8.671 1.00 96.00 107 ASN A N 1
ATOM 844 C CA . ASN A 1 107 ? -8.314 12.234 10.012 1.00 96.00 107 ASN A CA 1
ATOM 845 C C . ASN A 1 107 ? -8.055 10.716 9.994 1.00 96.00 107 ASN A C 1
ATOM 847 O O . ASN A 1 107 ? -8.127 10.067 11.034 1.00 96.00 107 ASN A O 1
ATOM 851 N N . ARG A 1 108 ? -7.798 10.135 8.817 1.00 97.00 108 ARG A N 1
ATOM 852 C CA . ARG A 1 108 ? -7.599 8.692 8.657 1.00 97.00 108 ARG A CA 1
ATOM 853 C C . ARG A 1 108 ? -6.143 8.305 8.876 1.00 97.00 108 ARG A C 1
ATOM 855 O O . ARG A 1 108 ? -5.228 9.105 8.685 1.00 97.00 108 ARG A O 1
ATOM 862 N N . THR A 1 109 ? -5.942 7.042 9.228 1.00 98.12 109 THR A N 1
ATOM 863 C CA . THR A 1 109 ? -4.618 6.431 9.348 1.00 98.12 109 THR A CA 1
ATOM 864 C C . THR A 1 109 ? -4.394 5.448 8.204 1.00 98.12 109 THR A C 1
ATOM 866 O O . THR A 1 109 ? -5.202 4.545 7.997 1.00 98.12 109 THR A O 1
ATOM 869 N N . LEU A 1 110 ? -3.291 5.605 7.475 1.00 98.56 110 LEU A N 1
ATOM 870 C CA . LEU A 1 110 ? -2.894 4.713 6.389 1.00 98.56 110 LEU A CA 1
ATOM 871 C C . LEU A 1 110 ? -1.757 3.804 6.855 1.00 98.56 110 LEU A C 1
ATOM 873 O O . LEU A 1 110 ? -0.716 4.292 7.283 1.00 98.56 110 LEU A O 1
ATOM 877 N N . TYR A 1 111 ? -1.924 2.496 6.732 1.00 98.44 111 TYR A N 1
ATOM 878 C CA . TYR A 1 111 ? -0.843 1.526 6.839 1.00 98.44 111 TYR A CA 1
ATOM 879 C C . TYR A 1 111 ? -0.436 1.095 5.434 1.00 98.44 111 TYR A C 1
ATOM 881 O O . TYR A 1 111 ? -1.294 0.832 4.596 1.00 98.44 111 TYR A O 1
ATOM 889 N N . VAL A 1 112 ? 0.861 1.018 5.162 1.00 97.81 112 VAL A N 1
ATOM 890 C CA . VAL A 1 112 ? 1.376 0.541 3.876 1.00 97.81 112 VAL A CA 1
ATOM 891 C C . VAL A 1 112 ? 2.554 -0.387 4.094 1.00 97.81 112 VAL A C 1
ATOM 893 O O . VAL A 1 112 ? 3.478 -0.085 4.852 1.00 97.81 112 VAL A O 1
ATOM 896 N N . THR A 1 113 ? 2.525 -1.526 3.419 1.00 96.88 113 THR A N 1
ATOM 897 C CA . THR A 1 113 ? 3.641 -2.469 3.410 1.00 96.88 113 THR A CA 1
ATOM 898 C C . THR A 1 113 ? 4.671 -2.100 2.348 1.00 96.88 113 THR A C 1
ATOM 900 O O . THR A 1 113 ? 4.301 -1.779 1.224 1.00 96.88 113 THR A O 1
ATOM 903 N N . CYS A 1 114 ? 5.958 -2.209 2.660 1.00 93.44 114 CYS A N 1
ATOM 904 C CA . CYS A 1 114 ? 7.047 -1.986 1.713 1.00 93.44 114 CYS A CA 1
ATOM 905 C C . CYS A 1 114 ? 8.180 -2.976 2.004 1.00 93.44 114 CYS A C 1
ATOM 907 O O . CYS A 1 114 ? 8.888 -2.838 3.005 1.00 93.44 114 CYS A O 1
ATOM 909 N N . GLY A 1 115 ? 8.326 -3.992 1.148 1.00 92.69 115 GLY A N 1
ATOM 910 C CA . GLY A 1 115 ? 9.129 -5.172 1.474 1.00 92.69 115 GLY A CA 1
ATOM 911 C C . GLY A 1 115 ? 8.602 -5.829 2.751 1.00 92.69 115 GLY A C 1
ATOM 912 O O . GLY A 1 115 ? 7.387 -5.940 2.932 1.00 92.69 115 GLY A O 1
ATOM 913 N N . GLU A 1 116 ? 9.496 -6.179 3.674 1.00 94.88 116 GLU A N 1
ATOM 914 C CA . GLU A 1 116 ? 9.121 -6.766 4.969 1.00 94.88 116 GLU A CA 1
ATOM 915 C C . GLU A 1 116 ? 8.539 -5.750 5.962 1.00 94.88 116 GLU A C 1
ATOM 917 O O . GLU A 1 116 ? 7.867 -6.117 6.923 1.00 94.88 116 GLU A O 1
ATOM 922 N N . LYS A 1 117 ? 8.755 -4.452 5.726 1.00 96.12 117 LYS A N 1
ATOM 923 C CA . LYS A 1 117 ? 8.400 -3.383 6.663 1.00 96.12 117 LYS A CA 1
ATOM 924 C C . LYS A 1 117 ? 6.956 -2.927 6.480 1.00 96.12 117 LYS A C 1
ATOM 926 O O . LYS A 1 117 ? 6.412 -2.938 5.376 1.00 96.12 117 LYS A O 1
ATOM 931 N N . CYS A 1 118 ? 6.378 -2.394 7.553 1.00 97.94 118 CYS A N 1
ATOM 932 C CA . CYS A 1 118 ? 5.117 -1.660 7.515 1.00 97.94 118 CYS A CA 1
ATOM 933 C C . CYS A 1 118 ? 5.317 -0.221 7.998 1.00 97.94 118 CYS A C 1
ATOM 935 O O . CYS A 1 118 ? 5.876 0.021 9.072 1.00 97.94 118 CYS A O 1
ATOM 937 N N . LEU A 1 119 ? 4.812 0.738 7.227 1.00 97.94 119 LEU A N 1
ATOM 938 C CA . LEU A 1 119 ? 4.714 2.144 7.600 1.00 97.94 119 LEU A CA 1
ATOM 939 C C . LEU A 1 119 ? 3.289 2.452 8.048 1.00 97.94 119 LEU A C 1
ATOM 941 O O . LEU A 1 119 ? 2.334 1.914 7.497 1.00 97.94 119 LEU A O 1
ATOM 945 N N . VAL A 1 120 ? 3.153 3.351 9.017 1.00 98.38 120 VAL A N 1
ATOM 946 C CA . VAL A 1 120 ? 1.893 4.022 9.332 1.00 98.38 120 VAL A CA 1
ATOM 947 C C . VAL A 1 120 ? 2.047 5.508 9.064 1.00 98.38 120 VAL A C 1
ATOM 949 O O . VAL A 1 120 ? 3.026 6.117 9.498 1.00 98.38 120 VAL A O 1
ATOM 952 N N . LEU A 1 121 ? 1.085 6.078 8.352 1.00 98.50 121 LEU A N 1
ATOM 953 C CA . LEU A 1 121 ? 1.008 7.477 7.978 1.00 98.50 121 LEU A CA 1
ATOM 954 C C . LEU A 1 121 ? -0.278 8.072 8.548 1.00 98.50 121 LEU A C 1
ATOM 956 O O . LEU A 1 121 ? -1.363 7.504 8.425 1.00 98.50 121 LEU A O 1
ATOM 960 N N . THR A 1 122 ? -0.141 9.235 9.163 1.00 98.12 122 THR A N 1
ATOM 961 C CA . THR A 1 122 ? -1.246 10.131 9.500 1.00 98.12 122 THR A CA 1
ATOM 962 C C . THR A 1 122 ? -1.031 11.444 8.763 1.00 98.12 122 THR A C 1
ATOM 964 O O . THR A 1 122 ? 0.004 11.637 8.120 1.00 98.12 122 THR A O 1
ATOM 967 N N . ARG A 1 123 ? -1.974 12.381 8.886 1.00 97.19 123 ARG A N 1
ATOM 968 C CA . ARG A 1 123 ? -1.798 13.733 8.349 1.00 97.19 123 ARG A CA 1
ATOM 969 C C . ARG A 1 123 ? -0.478 14.370 8.775 1.00 97.19 123 ARG A C 1
ATOM 971 O O . ARG A 1 123 ? 0.186 14.966 7.940 1.00 97.19 123 ARG A O 1
ATOM 978 N N . ASP A 1 124 ? -0.065 14.190 10.028 1.00 96.56 124 ASP A N 1
ATOM 979 C CA . ASP A 1 124 ? 1.043 14.958 10.614 1.00 96.56 124 ASP A CA 1
ATOM 980 C C . ASP A 1 124 ? 2.391 14.232 10.609 1.00 96.56 124 ASP A C 1
ATOM 982 O O . ASP A 1 124 ? 3.437 14.877 10.664 1.00 96.56 124 ASP A O 1
ATOM 986 N N . ARG A 1 125 ? 2.402 12.896 10.535 1.00 96.81 125 ARG A N 1
ATOM 987 C CA . ARG A 1 125 ? 3.639 12.114 10.668 1.00 96.81 125 ARG A CA 1
ATOM 988 C C . ARG A 1 125 ? 3.561 10.754 9.997 1.00 96.81 125 ARG A C 1
ATOM 990 O O . ARG A 1 125 ? 2.492 10.268 9.643 1.00 96.81 125 ARG A O 1
ATOM 997 N N . TRP A 1 126 ? 4.712 10.100 9.924 1.00 97.88 126 TRP A N 1
ATOM 998 C CA . TRP A 1 126 ? 4.821 8.687 9.592 1.00 97.88 126 TRP A CA 1
ATOM 999 C C . TRP A 1 126 ? 5.798 7.987 10.544 1.00 97.88 126 TRP A C 1
ATOM 1001 O O . TRP A 1 126 ? 6.663 8.631 11.138 1.00 97.88 126 TRP A O 1
ATOM 1011 N N . LYS A 1 127 ? 5.651 6.671 10.721 1.00 97.88 127 LYS A N 1
ATOM 1012 C CA . LYS A 1 127 ? 6.606 5.826 11.463 1.00 97.88 127 LYS A CA 1
ATOM 1013 C C . LYS A 1 127 ? 6.545 4.371 10.997 1.00 97.88 127 LYS A C 1
ATOM 1015 O O . LYS A 1 127 ? 5.583 3.971 10.349 1.00 97.88 127 LYS A O 1
ATOM 1020 N N . LEU A 1 128 ? 7.547 3.577 11.365 1.00 97.75 128 LEU A N 1
ATOM 1021 C CA . LEU A 1 128 ? 7.527 2.122 11.189 1.00 97.75 128 LEU A CA 1
ATOM 1022 C C . LEU A 1 128 ? 6.673 1.443 12.270 1.00 97.75 128 LEU A C 1
ATOM 1024 O O . LEU A 1 128 ? 6.578 1.932 13.399 1.00 97.75 128 LEU A O 1
ATOM 1028 N N . VAL A 1 129 ? 6.069 0.307 11.923 1.00 97.38 129 VAL A N 1
ATOM 1029 C CA . VAL A 1 129 ? 5.238 -0.507 12.819 1.00 97.38 129 VAL A CA 1
ATOM 1030 C C . VAL A 1 129 ? 5.810 -1.918 12.895 1.00 97.38 129 VAL A C 1
ATOM 1032 O O . VAL A 1 129 ? 5.473 -2.770 12.081 1.00 97.38 129 VAL A O 1
ATOM 1035 N N . GLN A 1 130 ? 6.658 -2.163 13.896 1.00 96.88 130 GLN A N 1
ATOM 1036 C CA . GLN A 1 130 ? 7.329 -3.459 14.094 1.00 96.88 130 GLN A CA 1
ATOM 1037 C C . GLN A 1 130 ? 6.346 -4.628 14.250 1.00 96.88 130 GLN A C 1
ATOM 1039 O O . GLN A 1 130 ? 6.599 -5.714 13.752 1.00 96.88 130 GLN A O 1
ATOM 1044 N N . ALA A 1 131 ? 5.186 -4.404 14.876 1.00 96.75 131 ALA A N 1
ATOM 1045 C CA . ALA A 1 131 ? 4.159 -5.439 15.042 1.00 96.75 131 ALA A CA 1
ATOM 1046 C C . ALA A 1 131 ? 3.550 -5.946 13.716 1.00 96.75 131 ALA A C 1
ATOM 1048 O O . ALA A 1 131 ? 2.828 -6.939 13.719 1.00 96.75 131 ALA A O 1
ATOM 1049 N N . LEU A 1 132 ? 3.803 -5.246 12.606 1.00 97.19 132 LEU A N 1
ATOM 1050 C CA . LEU A 1 132 ? 3.338 -5.585 11.261 1.00 97.19 132 LEU A CA 1
ATOM 1051 C C . LEU A 1 132 ? 4.501 -5.887 10.302 1.00 97.19 132 LEU A C 1
ATOM 1053 O O . LEU A 1 132 ? 4.296 -5.961 9.092 1.00 97.19 132 LEU A O 1
ATOM 1057 N N . GLU A 1 133 ? 5.722 -6.032 10.821 1.00 96.31 133 GLU A N 1
ATOM 1058 C CA . GLU A 1 133 ? 6.854 -6.526 10.042 1.00 96.31 133 GLU A CA 1
ATOM 1059 C C . GLU A 1 133 ? 6.642 -8.010 9.717 1.00 96.31 133 GLU A C 1
ATOM 1061 O O . GLU A 1 133 ? 6.227 -8.795 10.572 1.00 96.31 133 GLU A O 1
ATOM 1066 N N . CYS A 1 134 ? 6.837 -8.384 8.455 1.00 94.19 134 CYS A N 1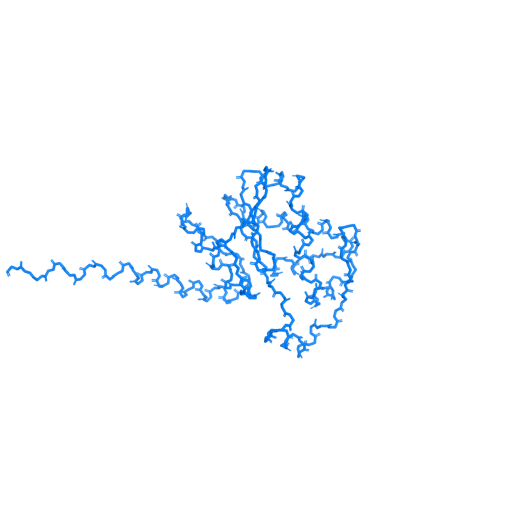
ATOM 1067 C CA . CYS A 1 134 ? 6.453 -9.699 7.959 1.00 94.19 134 CYS A CA 1
ATOM 1068 C C . CYS A 1 134 ? 7.287 -10.097 6.742 1.00 94.19 134 CYS A C 1
ATOM 1070 O O . CYS A 1 134 ? 7.318 -9.366 5.755 1.00 94.19 134 CYS A O 1
ATOM 1072 N N . SER A 1 135 ? 7.888 -11.285 6.793 1.00 93.25 135 SER A N 1
ATOM 1073 C CA . SER A 1 135 ? 8.672 -11.873 5.699 1.00 93.25 135 SER A CA 1
ATOM 1074 C C . SER A 1 135 ? 7.833 -12.666 4.690 1.00 93.25 135 SER A C 1
ATOM 1076 O O . SER A 1 135 ? 8.375 -13.233 3.745 1.00 93.25 135 SER A O 1
ATOM 1078 N N . HIS A 1 136 ? 6.508 -12.733 4.865 1.00 92.88 136 HIS A N 1
ATOM 1079 C CA . HIS A 1 136 ? 5.646 -13.381 3.880 1.00 92.88 136 HIS A CA 1
ATOM 1080 C C . HIS A 1 136 ? 5.678 -12.602 2.562 1.00 92.88 136 HIS A C 1
ATOM 1082 O O . HIS A 1 136 ? 5.582 -11.373 2.547 1.00 92.88 136 HIS A O 1
ATOM 1088 N N . GLU A 1 137 ? 5.775 -13.324 1.447 1.00 91.44 137 GLU A N 1
ATOM 1089 C CA . GLU A 1 137 ? 5.846 -12.706 0.121 1.00 91.44 137 GLU A CA 1
ATOM 1090 C C . GLU A 1 137 ? 4.489 -12.257 -0.413 1.00 91.44 137 GLU A C 1
ATOM 1092 O O . GLU A 1 137 ? 4.422 -11.303 -1.183 1.00 91.44 137 GLU A O 1
ATOM 1097 N N . GLU A 1 138 ? 3.409 -12.937 -0.044 1.00 91.38 138 GLU A N 1
ATOM 1098 C CA . GLU A 1 138 ? 2.100 -12.742 -0.665 1.00 91.38 138 GLU A CA 1
ATOM 1099 C C . GLU A 1 138 ? 1.241 -11.740 0.096 1.00 91.38 138 GLU A C 1
ATOM 1101 O O . GLU A 1 138 ? 1.139 -11.780 1.324 1.00 91.38 138 GLU A O 1
ATOM 1106 N N . ALA A 1 139 ? 0.588 -10.842 -0.641 1.00 93.81 139 ALA A N 1
ATOM 1107 C CA . ALA A 1 139 ? -0.297 -9.855 -0.043 1.00 93.81 139 ALA A CA 1
ATOM 1108 C C . ALA A 1 139 ? -1.468 -10.498 0.721 1.00 93.81 139 ALA A C 1
ATOM 1110 O O . ALA A 1 139 ? -1.868 -9.970 1.752 1.00 93.81 139 ALA A O 1
ATOM 1111 N N . ASP A 1 140 ? -2.000 -11.626 0.257 1.00 93.38 140 ASP A N 1
ATOM 1112 C CA . ASP A 1 140 ? -3.150 -12.309 0.858 1.00 93.38 140 ASP A CA 1
ATOM 1113 C C . ASP A 1 140 ? -2.906 -12.729 2.320 1.00 93.38 140 ASP A C 1
ATOM 1115 O O . ASP A 1 140 ? -3.648 -12.322 3.213 1.00 93.38 140 ASP A O 1
ATOM 1119 N N . THR A 1 141 ? -1.830 -13.452 2.620 1.00 93.06 141 THR A N 1
ATOM 1120 C CA . THR A 1 141 ? -1.482 -13.884 3.977 1.00 93.06 141 THR A CA 1
ATOM 1121 C C . THR A 1 141 ? -1.122 -12.689 4.856 1.00 93.06 141 THR A C 1
ATOM 1123 O O . THR A 1 141 ? -1.534 -12.613 6.018 1.00 93.06 141 THR A O 1
ATOM 1126 N N . ARG A 1 142 ? -0.428 -11.694 4.291 1.00 95.62 142 ARG A N 1
ATOM 1127 C CA . ARG A 1 142 ? -0.103 -10.438 4.977 1.00 95.62 142 ARG A CA 1
ATOM 1128 C C . ARG A 1 142 ? -1.349 -9.632 5.337 1.00 95.62 142 ARG A C 1
ATOM 1130 O O . ARG A 1 142 ? -1.395 -9.045 6.418 1.00 95.62 142 ARG A O 1
ATOM 1137 N N . MET A 1 143 ? -2.379 -9.625 4.488 1.00 95.75 143 MET A N 1
ATOM 1138 C CA . MET A 1 143 ? -3.650 -8.953 4.778 1.00 95.75 143 MET A CA 1
ATOM 1139 C C . MET A 1 143 ? -4.273 -9.477 6.074 1.00 95.75 143 MET A C 1
ATOM 1141 O O . MET A 1 143 ? -4.816 -8.683 6.840 1.00 95.75 143 MET A O 1
ATOM 1145 N N . PHE A 1 144 ? -4.135 -10.768 6.387 1.00 96.12 144 PHE A N 1
ATOM 1146 C CA . PHE A 1 144 ? -4.665 -11.329 7.634 1.00 96.12 144 PHE A CA 1
ATOM 1147 C C . PHE A 1 144 ? -3.851 -10.965 8.876 1.00 96.12 144 PHE A C 1
ATOM 1149 O O . PHE A 1 144 ? -4.438 -10.807 9.949 1.00 96.12 144 PHE A O 1
ATOM 1156 N N . LEU A 1 145 ? -2.537 -10.746 8.755 1.00 96.19 145 LEU A N 1
ATOM 1157 C CA . LEU A 1 145 ? -1.747 -10.148 9.839 1.00 96.19 145 LEU A CA 1
ATOM 1158 C C . LEU A 1 145 ? -2.268 -8.740 10.168 1.00 96.19 145 LEU A C 1
ATOM 1160 O O . LEU A 1 145 ? -2.527 -8.419 11.331 1.00 96.19 145 LEU A O 1
ATOM 1164 N N . HIS A 1 146 ? -2.487 -7.923 9.136 1.00 97.50 146 HIS A N 1
ATOM 1165 C CA . HIS A 1 146 ? -3.046 -6.579 9.279 1.00 97.50 146 HIS A CA 1
ATOM 1166 C C . HIS A 1 146 ? -4.476 -6.600 9.835 1.00 97.50 146 HIS A C 1
ATOM 1168 O O . HIS A 1 146 ? -4.787 -5.825 10.741 1.00 97.50 146 HIS A O 1
ATOM 1174 N N . ALA A 1 147 ? -5.324 -7.518 9.364 1.00 96.56 147 ALA A N 1
ATOM 1175 C CA . ALA A 1 147 ? -6.680 -7.710 9.871 1.00 96.56 147 ALA A CA 1
ATOM 1176 C C . ALA A 1 147 ? -6.673 -8.073 11.360 1.00 96.56 147 ALA A C 1
ATOM 1178 O O . ALA A 1 147 ? -7.353 -7.428 12.152 1.00 96.56 147 ALA A O 1
ATOM 1179 N N . LYS A 1 148 ? -5.841 -9.038 11.774 1.00 95.19 148 LYS A N 1
ATOM 1180 C CA . LYS A 1 148 ? -5.694 -9.421 13.185 1.00 95.19 148 LYS A CA 1
ATOM 1181 C C . LYS A 1 148 ? -5.252 -8.241 14.051 1.00 95.19 148 LYS A C 1
ATOM 1183 O O . LYS A 1 148 ? -5.789 -8.040 15.134 1.00 95.19 148 LYS A O 1
ATOM 1188 N N . HIS A 1 149 ? -4.302 -7.443 13.573 1.00 96.62 149 HIS A N 1
ATOM 1189 C CA . HIS A 1 149 ? -3.850 -6.247 14.282 1.00 96.62 149 HIS A CA 1
ATOM 1190 C C . HIS A 1 149 ? -4.935 -5.152 14.349 1.00 96.62 149 HIS A C 1
ATOM 1192 O O . HIS A 1 149 ? -5.041 -4.446 15.351 1.00 96.62 149 HIS A O 1
ATOM 1198 N N . ALA A 1 150 ? -5.762 -5.007 13.309 1.00 96.62 150 ALA A N 1
ATOM 1199 C CA . ALA A 1 150 ? -6.899 -4.087 13.294 1.00 96.62 150 ALA A CA 1
ATOM 1200 C C . ALA A 1 150 ? -8.073 -4.566 14.170 1.00 96.62 150 ALA A C 1
ATOM 1202 O O . ALA A 1 150 ? -8.793 -3.732 14.712 1.00 96.62 150 ALA A O 1
ATOM 1203 N N . ALA A 1 151 ? -8.235 -5.875 14.372 1.00 94.50 151 ALA A N 1
ATOM 1204 C CA . ALA A 1 151 ? -9.315 -6.448 15.180 1.00 94.50 151 ALA A CA 1
ATOM 1205 C C . ALA A 1 151 ? -9.250 -6.047 16.662 1.00 94.50 151 ALA A C 1
ATOM 1207 O O . ALA A 1 151 ? -10.253 -6.125 17.364 1.00 94.50 151 ALA A O 1
ATOM 1208 N N . THR A 1 152 ? -8.084 -5.611 17.151 1.00 91.94 152 THR A N 1
ATOM 1209 C CA . THR A 1 152 ? -7.921 -5.181 18.545 1.00 91.94 152 THR A CA 1
ATOM 1210 C C . THR A 1 152 ? -8.708 -3.891 18.844 1.00 91.94 152 THR A C 1
ATOM 1212 O O . THR A 1 152 ? -9.510 -3.900 19.776 1.00 91.94 152 THR A O 1
ATOM 1215 N N . PRO A 1 153 ? -8.528 -2.779 18.096 1.00 94.69 153 PRO A N 1
ATOM 1216 C CA . PRO A 1 153 ? -9.323 -1.563 18.301 1.00 94.69 153 PRO A CA 1
ATOM 1217 C C . PRO A 1 153 ? -10.629 -1.493 17.490 1.00 94.69 153 PRO A C 1
ATOM 1219 O O . PRO A 1 153 ? -11.489 -0.680 17.830 1.00 94.69 153 PRO A O 1
ATOM 1222 N N . TYR A 1 154 ? -10.796 -2.286 16.424 1.00 95.06 154 TYR A N 1
ATOM 1223 C CA . TYR A 1 154 ? -11.935 -2.164 15.506 1.00 95.06 154 TYR A CA 1
ATOM 1224 C C . TYR A 1 154 ? -12.833 -3.401 15.519 1.00 95.06 154 TYR A C 1
ATOM 1226 O O . TYR A 1 154 ? -12.369 -4.532 15.429 1.00 95.06 154 TYR A O 1
ATOM 1234 N N . LYS A 1 155 ? -14.150 -3.170 15.558 1.00 93.00 155 LYS A N 1
ATOM 1235 C CA . LYS A 1 155 ? -15.169 -4.235 15.532 1.00 93.00 155 LYS A CA 1
ATOM 1236 C C . LYS A 1 155 ? -15.429 -4.803 14.138 1.00 93.00 155 LYS A C 1
ATOM 1238 O O . LYS A 1 155 ? -15.867 -5.941 14.017 1.00 93.00 155 LYS A O 1
ATOM 1243 N N . THR A 1 156 ? -15.190 -4.001 13.104 1.00 94.06 156 THR A N 1
ATOM 1244 C CA . THR A 1 156 ? -15.493 -4.353 11.717 1.00 94.06 156 THR A CA 1
ATOM 1245 C C . THR A 1 156 ? -14.242 -4.184 10.877 1.00 94.06 156 THR A C 1
ATOM 1247 O O . THR A 1 156 ? -13.615 -3.127 10.899 1.00 94.06 156 THR A O 1
ATOM 1250 N N . ILE A 1 157 ? -13.905 -5.225 10.120 1.00 95.12 157 ILE A N 1
ATOM 1251 C CA . ILE A 1 157 ? -12.790 -5.236 9.175 1.00 95.12 157 ILE A CA 1
ATOM 1252 C C . ILE A 1 157 ? -13.356 -5.575 7.804 1.00 95.12 157 ILE A C 1
ATOM 1254 O O . ILE A 1 157 ? -14.118 -6.529 7.662 1.00 95.12 157 ILE A O 1
ATOM 1258 N N . ILE A 1 158 ? -12.970 -4.793 6.800 1.00 95.50 158 ILE A N 1
ATOM 1259 C CA . ILE A 1 158 ? -13.360 -5.007 5.409 1.00 95.50 158 ILE A CA 1
ATOM 1260 C C . ILE A 1 158 ? -12.100 -5.386 4.638 1.00 95.50 158 ILE A C 1
ATOM 1262 O O . ILE A 1 158 ? -11.152 -4.604 4.573 1.00 95.50 158 ILE A O 1
ATOM 1266 N N . LEU A 1 159 ? -12.089 -6.588 4.063 1.00 95.00 159 LEU A N 1
ATOM 1267 C CA . LEU A 1 159 ? -11.032 -7.040 3.164 1.00 95.00 159 LEU A CA 1
ATOM 1268 C C . LEU A 1 159 ? -11.462 -6.783 1.722 1.00 95.00 159 LEU A C 1
ATOM 1270 O O . LEU A 1 159 ? -12.502 -7.271 1.285 1.00 95.00 159 LEU A O 1
ATOM 1274 N N . VAL A 1 160 ? -10.656 -6.018 0.989 1.00 93.56 160 VAL A N 1
ATOM 1275 C CA . VAL A 1 160 ? -10.886 -5.724 -0.429 1.00 93.56 160 VAL A CA 1
ATOM 1276 C C . VAL A 1 160 ? -9.798 -6.416 -1.240 1.00 93.56 160 VAL A C 1
ATOM 1278 O O . VAL A 1 160 ? -8.653 -5.969 -1.265 1.00 93.56 160 VAL A O 1
ATOM 1281 N N . ALA A 1 161 ? -10.159 -7.518 -1.891 1.00 92.00 161 ALA A N 1
ATOM 1282 C CA . ALA A 1 161 ? -9.281 -8.279 -2.770 1.00 92.00 161 ALA A CA 1
ATOM 1283 C C . ALA A 1 161 ? -10.092 -8.913 -3.904 1.00 92.00 161 ALA A C 1
ATOM 1285 O O . ALA A 1 161 ? -11.240 -9.302 -3.705 1.00 92.00 161 ALA A O 1
ATOM 1286 N N . ASP A 1 162 ? -9.476 -9.033 -5.080 1.00 89.75 162 ASP A N 1
ATOM 1287 C CA . ASP A 1 162 ? -10.011 -9.842 -6.186 1.00 89.75 162 ASP A CA 1
ATOM 1288 C C . ASP A 1 162 ? -9.501 -11.291 -6.139 1.00 89.75 162 ASP A C 1
ATOM 1290 O O . ASP A 1 162 ? -9.914 -12.123 -6.943 1.00 89.75 162 ASP A O 1
ATOM 1294 N N . ASP A 1 163 ? -8.564 -11.574 -5.231 1.00 89.25 163 ASP A N 1
ATOM 1295 C CA . ASP A 1 163 ? -7.936 -12.880 -5.105 1.00 89.25 163 ASP A CA 1
ATOM 1296 C C . ASP A 1 163 ? -8.845 -13.852 -4.344 1.00 89.25 163 ASP A C 1
ATOM 1298 O O . ASP A 1 163 ? -9.363 -13.538 -3.266 1.00 89.25 163 ASP A O 1
ATOM 1302 N N . THR A 1 164 ? -9.033 -15.043 -4.908 1.00 92.75 164 THR A N 1
ATOM 1303 C CA . THR A 1 164 ? -9.881 -16.079 -4.308 1.00 92.75 164 THR A CA 1
ATOM 1304 C C . THR A 1 164 ? -9.246 -16.638 -3.039 1.00 92.75 164 THR A C 1
ATOM 1306 O O . THR A 1 164 ? -9.976 -16.996 -2.112 1.00 92.75 164 THR A O 1
ATOM 1309 N N . ASP A 1 165 ? -7.917 -16.631 -2.936 1.00 92.06 165 ASP A N 1
ATOM 1310 C CA . ASP A 1 165 ? -7.214 -17.130 -1.753 1.00 92.06 165 ASP A CA 1
ATOM 1311 C C . ASP A 1 165 ? -7.568 -16.300 -0.508 1.00 92.06 165 ASP A C 1
ATOM 1313 O O . ASP A 1 165 ? -7.830 -16.855 0.562 1.00 92.06 165 ASP A O 1
ATOM 1317 N N . VAL A 1 166 ? -7.769 -14.983 -0.658 1.00 94.31 166 VAL A N 1
ATOM 1318 C CA . VAL A 1 166 ? -8.267 -14.118 0.429 1.00 94.31 166 VAL A CA 1
ATOM 1319 C C . VAL A 1 166 ? -9.670 -14.532 0.878 1.00 94.31 166 VAL A C 1
ATOM 1321 O O . VAL A 1 166 ? -9.948 -14.566 2.080 1.00 94.31 166 VAL A O 1
ATOM 1324 N N . LEU A 1 167 ? -10.568 -14.883 -0.045 1.00 93.62 167 LEU A N 1
ATOM 1325 C CA . LEU A 1 167 ? -11.909 -15.356 0.313 1.00 93.62 167 LEU A CA 1
ATOM 1326 C C . LEU A 1 167 ? -11.839 -16.686 1.075 1.00 93.62 167 LEU A C 1
ATOM 1328 O O . LEU A 1 167 ? -12.466 -16.829 2.126 1.00 93.62 167 LEU A O 1
ATOM 1332 N N . ILE A 1 168 ? -11.064 -17.647 0.573 1.00 94.00 168 ILE A N 1
ATOM 1333 C CA . ILE A 1 168 ? -10.939 -18.977 1.179 1.00 94.00 168 ILE A CA 1
ATOM 1334 C C . ILE A 1 168 ? -10.324 -18.891 2.579 1.00 94.00 168 ILE A C 1
ATOM 1336 O O . ILE A 1 168 ? -10.871 -19.466 3.525 1.00 94.00 168 ILE A O 1
ATOM 1340 N N . ILE A 1 169 ? -9.247 -18.121 2.750 1.00 92.69 169 ILE A N 1
ATOM 1341 C CA . ILE A 1 169 ? -8.624 -17.912 4.062 1.00 92.69 169 ILE A CA 1
ATOM 1342 C C . ILE A 1 169 ? -9.602 -17.202 5.018 1.00 92.69 169 ILE A C 1
ATOM 1344 O O . ILE A 1 169 ? -9.714 -17.592 6.182 1.00 92.69 169 ILE A O 1
ATOM 1348 N N . SER A 1 170 ? -10.387 -16.228 4.536 1.00 93.00 170 SER A N 1
ATOM 1349 C CA . SER A 1 170 ? -11.423 -15.557 5.344 1.00 93.00 170 SER A CA 1
ATOM 1350 C C . SER A 1 170 ? -12.487 -16.532 5.852 1.00 93.00 170 SER A C 1
ATOM 1352 O O . SER A 1 170 ? -12.885 -16.484 7.019 1.00 93.00 170 SER A O 1
ATOM 1354 N N . LEU A 1 171 ? -12.940 -17.451 4.995 1.00 91.88 171 LEU A N 1
ATOM 1355 C CA . LEU A 1 171 ? -13.902 -18.489 5.373 1.00 91.88 171 LEU A CA 1
ATOM 1356 C C . LEU A 1 171 ? -13.321 -19.454 6.411 1.00 91.88 171 LEU A C 1
ATOM 1358 O O . LEU A 1 171 ? -14.036 -19.887 7.314 1.00 91.88 171 LEU A O 1
ATOM 1362 N N . HIS A 1 172 ? -12.031 -19.773 6.315 1.00 90.56 172 HIS A N 1
ATOM 1363 C CA . HIS A 1 172 ? -11.360 -20.607 7.306 1.00 90.56 172 HIS A CA 1
ATOM 1364 C C . HIS A 1 172 ? -11.272 -19.900 8.666 1.00 90.56 172 HIS A C 1
ATOM 1366 O O . HIS A 1 172 ? -11.714 -20.441 9.678 1.00 90.56 172 HIS A O 1
ATOM 1372 N N . LEU A 1 173 ? -10.764 -18.665 8.692 1.00 87.00 173 LEU A N 1
ATOM 1373 C CA . LEU A 1 173 ? -10.542 -17.926 9.936 1.00 87.00 173 LEU A CA 1
ATOM 1374 C C . LEU A 1 173 ? -11.845 -17.528 10.637 1.00 87.00 173 LEU A C 1
ATOM 1376 O O . LEU A 1 173 ? -11.920 -17.604 11.862 1.00 87.00 173 LEU A O 1
ATOM 1380 N N . SER A 1 174 ? -12.889 -17.173 9.881 1.00 82.00 174 SER A N 1
ATOM 1381 C CA . SER A 1 174 ? -14.206 -16.865 10.458 1.00 82.00 174 SER A CA 1
ATOM 1382 C C . SER A 1 174 ? -14.821 -18.057 11.196 1.00 82.00 174 SER A C 1
ATOM 1384 O O . SER A 1 174 ? -15.485 -17.866 12.211 1.00 82.00 174 SER A O 1
ATOM 1386 N N . ARG A 1 175 ? -14.558 -19.293 10.752 1.00 70.81 175 ARG A N 1
ATOM 1387 C CA . ARG A 1 175 ? -15.000 -20.511 11.450 1.00 70.81 175 ARG A CA 1
ATOM 1388 C C . ARG A 1 175 ? -14.202 -20.773 12.720 1.00 70.81 175 ARG A C 1
ATOM 1390 O O . ARG A 1 175 ? -14.788 -21.137 13.734 1.00 70.81 175 ARG A O 1
ATOM 1397 N N . THR A 1 176 ? -12.892 -20.556 12.696 1.00 60.59 176 THR A N 1
ATOM 1398 C CA . THR A 1 176 ? -12.031 -20.770 13.868 1.00 60.59 176 THR A CA 1
ATOM 1399 C C . THR A 1 176 ? -12.379 -19.814 15.012 1.00 60.59 176 THR A C 1
ATOM 1401 O O . THR A 1 176 ? -12.401 -20.237 16.164 1.00 60.59 176 THR A O 1
ATOM 1404 N N . SER A 1 177 ? -12.753 -18.565 14.708 1.00 53.91 177 SER A N 1
ATOM 1405 C CA . SER A 1 177 ? -13.255 -17.614 15.713 1.00 53.91 177 SER A CA 1
ATOM 1406 C C . SER A 1 177 ? -14.612 -18.004 16.318 1.00 53.91 177 SER A C 1
ATOM 1408 O O . SER A 1 177 ? -14.891 -17.627 17.452 1.00 53.91 177 SER A O 1
ATOM 1410 N N . ILE A 1 178 ? -15.445 -18.770 15.599 1.00 43.44 178 ILE A N 1
ATOM 1411 C CA . ILE A 1 178 ? -16.722 -19.293 16.117 1.00 43.44 178 ILE A CA 1
ATOM 1412 C C . ILE A 1 178 ? -16.466 -20.477 17.064 1.00 43.44 178 ILE A C 1
ATOM 1414 O O . ILE A 1 178 ? -17.057 -20.539 18.140 1.00 43.44 178 ILE A O 1
ATOM 1418 N N . VAL A 1 179 ? -15.536 -21.375 16.723 1.00 35.34 179 VAL A N 1
ATOM 1419 C CA . VAL A 1 179 ? -15.239 -22.572 17.536 1.00 35.34 179 VAL A CA 1
ATOM 1420 C C . VAL A 1 179 ? -14.516 -22.229 18.845 1.00 35.34 179 VAL A C 1
ATOM 1422 O O . VAL A 1 179 ? -14.775 -22.860 19.863 1.00 35.34 179 VAL A O 1
ATOM 1425 N N . SER A 1 180 ? -13.681 -21.184 18.879 1.00 35.66 180 SER A N 1
ATOM 1426 C CA . SER A 1 180 ? -13.053 -20.727 20.132 1.00 35.66 180 SER A CA 1
ATOM 1427 C C . SER A 1 180 ? -14.021 -20.057 21.116 1.00 35.66 180 SER A C 1
ATOM 1429 O O . SER A 1 180 ? -13.622 -19.753 22.232 1.00 35.66 180 SER A O 1
ATOM 1431 N N . SER A 1 181 ? -15.266 -19.787 20.708 1.00 38.09 181 SER A N 1
ATOM 1432 C CA . SER A 1 181 ? -16.305 -19.217 21.580 1.00 38.09 181 SER A CA 1
ATOM 1433 C C . SER A 1 181 ? -17.285 -20.256 22.134 1.00 38.09 181 SER A C 1
ATOM 1435 O O . SER A 1 181 ? -18.117 -19.915 22.966 1.00 38.09 181 SER A O 1
ATOM 1437 N N . SER A 1 182 ? -17.192 -21.518 21.695 1.00 38.78 182 SER A N 1
ATOM 1438 C CA . SER A 1 182 ? -18.118 -22.590 22.087 1.00 38.78 182 SER A CA 1
ATOM 1439 C C . SER A 1 182 ? -17.522 -23.619 23.054 1.00 38.78 182 SER A C 1
ATOM 1441 O O . SER A 1 182 ? -18.188 -24.601 23.357 1.00 38.78 182 SER A O 1
ATOM 1443 N N . SER A 1 183 ? -16.282 -23.444 23.520 1.00 40.88 183 SER A N 1
ATOM 1444 C CA . SER A 1 183 ? -15.599 -24.410 24.400 1.00 40.88 183 SER A CA 1
ATOM 1445 C C . SER A 1 183 ? -15.587 -24.046 25.893 1.00 40.88 183 SER A C 1
ATOM 1447 O O . SER A 1 183 ? -15.016 -24.799 26.674 1.00 40.88 183 SER A O 1
ATOM 1449 N N . ASP A 1 184 ? -16.238 -22.953 26.309 1.00 42.22 184 ASP A N 1
ATOM 1450 C CA . ASP A 1 184 ? -16.186 -22.464 27.703 1.00 42.22 184 ASP A CA 1
ATOM 1451 C C . ASP A 1 184 ? -17.450 -22.753 28.551 1.00 42.22 184 ASP A C 1
ATOM 1453 O O . ASP A 1 184 ? -17.498 -22.356 29.714 1.00 42.22 184 ASP A O 1
ATOM 1457 N N . GLU A 1 185 ? -18.463 -23.471 28.042 1.00 41.34 185 GLU A N 1
ATOM 1458 C CA . GLU A 1 185 ? -19.711 -23.738 28.800 1.00 41.34 185 GLU A CA 1
ATOM 1459 C C . GLU A 1 185 ? -19.898 -25.175 29.330 1.00 41.34 185 GLU A C 1
ATOM 1461 O O . GLU A 1 185 ? -20.869 -25.436 30.037 1.00 41.34 185 GLU A O 1
ATOM 1466 N N . GLU A 1 186 ? -18.969 -26.108 29.104 1.00 39.28 186 GLU A N 1
ATOM 1467 C CA . GLU A 1 186 ? -19.201 -27.536 29.412 1.00 39.28 186 GLU A CA 1
ATOM 1468 C C . GLU A 1 186 ? -18.513 -28.070 30.690 1.00 39.28 186 GLU A C 1
ATOM 1470 O O . GLU A 1 186 ? -18.192 -29.251 30.785 1.00 39.28 186 GLU A O 1
ATOM 1475 N N . GLN A 1 187 ? -18.295 -27.229 31.714 1.00 40.09 187 GLN A N 1
ATOM 1476 C CA . GLN A 1 187 ? -17.757 -27.679 33.019 1.00 40.09 187 GLN A CA 1
ATOM 1477 C C . GLN A 1 187 ? -18.501 -27.155 34.261 1.00 40.09 187 GLN A C 1
ATOM 1479 O O . GLN A 1 187 ? -17.905 -27.023 35.330 1.00 40.09 187 GLN A O 1
ATOM 1484 N N . ARG A 1 188 ? -19.809 -26.865 34.178 1.00 41.25 188 ARG A N 1
ATOM 1485 C CA . ARG A 1 188 ? -20.556 -26.351 35.350 1.00 41.25 188 ARG A CA 1
ATOM 1486 C C . ARG A 1 188 ? -21.771 -27.143 35.827 1.00 41.25 188 ARG A C 1
ATOM 1488 O O . ARG A 1 188 ? -22.501 -26.638 36.671 1.00 41.25 188 ARG A O 1
ATOM 1495 N N . PHE A 1 189 ? -21.954 -28.381 35.385 1.00 43.41 189 PHE A N 1
ATOM 1496 C CA . PHE A 1 189 ? -23.009 -29.248 35.914 1.00 43.41 189 PHE A CA 1
ATOM 1497 C C . PHE A 1 189 ? -22.482 -30.655 36.165 1.00 43.41 189 PHE A C 1
ATOM 1499 O O . PHE A 1 189 ? -22.675 -31.534 35.344 1.00 43.41 189 PHE A O 1
ATOM 1506 N N . GLU A 1 190 ? -21.799 -30.841 37.295 1.00 43.88 190 GLU A N 1
ATOM 1507 C CA . GLU A 1 190 ? -21.674 -32.130 37.994 1.00 43.88 190 GLU A CA 1
ATOM 1508 C C . GLU A 1 190 ? -21.057 -31.868 39.382 1.00 43.88 190 GLU A C 1
ATOM 1510 O O . GLU A 1 190 ? -19.860 -32.017 39.613 1.00 43.88 190 GLU A O 1
ATOM 1515 N N . SER A 1 191 ? -21.864 -31.341 40.306 1.00 44.28 191 SER A N 1
ATOM 1516 C CA . SER A 1 191 ? -21.654 -31.492 41.757 1.00 44.28 191 SER A CA 1
ATOM 1517 C C . SER A 1 191 ? -22.891 -31.038 42.535 1.00 44.28 191 SER A C 1
ATOM 1519 O O . SER A 1 191 ? -22.927 -29.926 43.051 1.00 44.28 191 SER A O 1
ATOM 1521 N N . GLU A 1 192 ? -23.884 -31.925 42.624 1.00 41.44 192 GLU A N 1
ATOM 1522 C CA . GLU A 1 192 ? -24.767 -32.084 43.794 1.00 41.44 192 GLU A CA 1
ATOM 1523 C C . GLU A 1 192 ? -25.035 -33.575 44.029 1.00 41.44 192 GLU A C 1
ATOM 1525 O O . GLU A 1 192 ? -25.332 -34.283 43.038 1.00 41.44 192 GLU A O 1
#

pLDDT: mean 85.84, std 15.76, range [35.34, 98.56]

Nearest PDB structures (foldseek):
  4v1v-assembly1_A  TM=2.529E-01  e=1.216E+00  Lyngbya aestuarii